Protein AF-0000000084599960 (afdb_homodimer)

Structure (mmCIF, N/CA/C/O backbone):
data_AF-0000000084599960-model_v1
#
loop_
_entity.id
_entity.type
_entity.pdbx_description
1 polymer '4-hydroxyphenylacetate 3-monooxygenase reductase component'
#
loop_
_atom_site.group_PDB
_atom_site.id
_atom_site.type_symbol
_atom_site.label_atom_id
_atom_site.label_alt_id
_atom_site.label_comp_id
_atom_site.label_asym_id
_atom_site.label_entity_id
_atom_site.label_seq_id
_atom_site.pdbx_PDB_ins_code
_atom_site.Cartn_x
_atom_site.Cartn_y
_atom_site.Cartn_z
_atom_site.occupancy
_atom_site.B_iso_or_equiv
_atom_site.auth_seq_id
_atom_site.auth_comp_id
_atom_site.auth_asym_id
_atom_site.auth_atom_id
_atom_site.pdbx_PDB_model_num
ATOM 1 N N . MET A 1 1 ? -2.225 4.434 22.641 1 79.81 1 MET A N 1
ATOM 2 C CA . MET A 1 1 ? -3.225 4.156 21.609 1 79.81 1 MET A CA 1
ATOM 3 C C . MET A 1 1 ? -3.566 2.672 21.562 1 79.81 1 MET A C 1
ATOM 5 O O . MET A 1 1 ? -2.676 1.824 21.641 1 79.81 1 MET A O 1
ATOM 9 N N . ASP A 1 2 ? -4.84 2.352 21.516 1 91.25 2 ASP A N 1
ATOM 10 C CA . ASP A 1 2 ? -5.215 0.941 21.562 1 91.25 2 ASP A CA 1
ATOM 11 C C . ASP A 1 2 ? -5.168 0.321 20.172 1 91.25 2 ASP A C 1
ATOM 13 O O . ASP A 1 2 ? -5.262 1.029 19.172 1 91.25 2 ASP A O 1
ATOM 17 N N . ASP A 1 3 ? -4.871 -1.041 20.094 1 96.88 3 ASP A N 1
ATOM 18 C CA . ASP A 1 3 ? -4.742 -1.816 18.859 1 96.88 3 ASP A CA 1
ATOM 19 C C . ASP A 1 3 ? -5.996 -1.687 18 1 96.88 3 ASP A C 1
ATOM 21 O O . ASP A 1 3 ? -5.902 -1.604 16.781 1 96.88 3 ASP A O 1
ATOM 25 N N . ARG A 1 4 ? -7.113 -1.638 18.656 1 97.06 4 ARG A N 1
ATOM 26 C CA . ARG A 1 4 ? -8.383 -1.589 17.938 1 97.06 4 ARG A CA 1
ATOM 27 C C . ARG A 1 4 ? -8.516 -0.296 17.141 1 97.06 4 ARG A C 1
ATOM 29 O O . ARG A 1 4 ? -8.961 -0.311 16 1 97.06 4 ARG A O 1
ATOM 36 N N . LEU A 1 5 ? -8.172 0.825 17.75 1 98.06 5 LEU A N 1
ATOM 37 C CA . LEU A 1 5 ? -8.273 2.117 17.078 1 98.06 5 LEU A CA 1
ATOM 38 C C . LEU A 1 5 ? -7.316 2.189 15.891 1 98.06 5 LEU A C 1
ATOM 40 O O . LEU A 1 5 ? -7.672 2.709 14.836 1 98.06 5 LEU A O 1
ATOM 44 N N . PHE A 1 6 ? -6.109 1.659 16.078 1 98.62 6 PHE A N 1
ATOM 45 C CA . PHE A 1 6 ? -5.145 1.624 14.992 1 98.62 6 PHE A CA 1
ATOM 46 C C . PHE A 1 6 ? -5.676 0.804 13.82 1 98.62 6 PHE A C 1
ATOM 48 O O . PHE A 1 6 ? -5.652 1.257 12.672 1 98.62 6 PHE A O 1
ATOM 55 N N . LYS A 1 7 ? -6.23 -0.359 14.102 1 98.56 7 LYS A N 1
ATOM 56 C CA . LYS A 1 7 ? -6.758 -1.238 13.062 1 98.56 7 LYS A CA 1
ATOM 57 C C . LYS A 1 7 ? -7.941 -0.593 12.344 1 98.56 7 LYS A C 1
ATOM 59 O O . LYS A 1 7 ? -8.078 -0.719 11.125 1 98.56 7 LYS A O 1
ATOM 64 N N . THR A 1 8 ? -8.773 0.086 13.109 1 98.44 8 THR A N 1
ATOM 65 C CA . THR A 1 8 ? -9.914 0.784 12.523 1 98.44 8 THR A CA 1
ATOM 66 C C . THR A 1 8 ? -9.445 1.876 11.57 1 98.44 8 THR A C 1
ATOM 68 O O . THR A 1 8 ? -9.953 1.994 10.453 1 98.44 8 THR A O 1
ATOM 71 N N . ALA A 1 9 ? -8.469 2.625 11.961 1 98.75 9 ALA A N 1
ATOM 72 C CA . ALA A 1 9 ? -7.945 3.701 11.125 1 98.75 9 ALA A CA 1
ATOM 73 C C . ALA A 1 9 ? -7.375 3.154 9.82 1 98.75 9 ALA A C 1
ATOM 75 O O . ALA A 1 9 ? -7.656 3.686 8.742 1 98.75 9 ALA A O 1
ATOM 76 N N . MET A 1 10 ? -6.613 2.072 9.898 1 98.81 10 MET A N 1
ATOM 77 C CA . MET A 1 10 ? -5.988 1.514 8.703 1 98.81 10 MET A CA 1
ATOM 78 C C . MET A 1 10 ? -7.035 0.899 7.781 1 98.81 10 MET A C 1
ATOM 80 O O . MET A 1 10 ? -6.875 0.909 6.562 1 98.81 10 MET A O 1
ATOM 84 N N . SER A 1 11 ? -8.141 0.393 8.391 1 98.75 11 SER A N 1
ATOM 85 C CA . SER A 1 11 ? -9.203 -0.206 7.59 1 98.75 11 SER A CA 1
ATOM 86 C C . SER A 1 11 ? -9.945 0.851 6.777 1 98.75 11 SER A C 1
ATOM 88 O O . SER A 1 11 ? -10.695 0.52 5.863 1 98.75 11 SER A O 1
ATOM 90 N N . LYS A 1 12 ? -9.711 2.137 7.047 1 98.81 12 LYS A N 1
ATOM 91 C CA . LYS A 1 12 ? -10.359 3.234 6.336 1 98.81 12 LYS A CA 1
ATOM 92 C C . LYS A 1 12 ? -9.625 3.557 5.039 1 98.81 12 LYS A C 1
ATOM 94 O O . LYS A 1 12 ? -10.094 4.375 4.242 1 98.81 12 LYS A O 1
ATOM 99 N N . PHE A 1 13 ? -8.461 2.965 4.828 1 98.94 13 PHE A N 1
ATOM 100 C CA . PHE A 1 13 ? -7.785 3.049 3.539 1 98.94 13 PHE A CA 1
ATOM 101 C C . PHE A 1 13 ? -8.266 1.943 2.605 1 98.94 13 PHE A C 1
ATOM 103 O O . PHE A 1 13 ? -7.953 0.769 2.812 1 98.94 13 PHE A O 1
ATOM 110 N N . THR A 1 14 ? -8.984 2.344 1.58 1 98.94 14 THR A N 1
ATOM 111 C CA . THR A 1 14 ? -9.516 1.387 0.615 1 98.94 14 THR A CA 1
ATOM 112 C C . THR A 1 14 ? -8.391 0.728 -0.17 1 98.94 14 THR A C 1
ATOM 114 O O . THR A 1 14 ? -7.438 1.396 -0.581 1 98.94 14 THR A O 1
ATOM 117 N N . THR A 1 15 ? -8.555 -0.544 -0.391 1 98.88 15 THR A N 1
ATOM 118 C CA . THR A 1 15 ? -7.555 -1.234 -1.195 1 98.88 15 THR A CA 1
ATOM 119 C C . THR A 1 15 ? -8.219 -2.209 -2.166 1 98.88 15 THR A C 1
ATOM 121 O O . THR A 1 15 ? -9.344 -2.645 -1.94 1 98.88 15 THR A O 1
ATOM 124 N N . GLY A 1 16 ? -7.469 -2.502 -3.275 1 98.94 16 GLY A N 1
ATOM 125 C CA . GLY A 1 16 ? -7.723 -3.775 -3.932 1 98.94 16 GLY A CA 1
ATOM 126 C C . GLY A 1 16 ? -7.363 -4.973 -3.07 1 98.94 16 GLY A C 1
ATOM 127 O O . GLY A 1 16 ? -7 -4.816 -1.901 1 98.94 16 GLY A O 1
ATOM 128 N N . VAL A 1 17 ? -7.598 -6.137 -3.678 1 98.94 17 VAL A N 1
ATOM 129 C CA . VAL A 1 17 ? -7.246 -7.395 -3.025 1 98.94 17 VAL A CA 1
ATOM 130 C C . VAL A 1 17 ? -6.289 -8.188 -3.914 1 98.94 17 VAL A C 1
ATOM 132 O O . VAL A 1 17 ? -6.504 -8.297 -5.125 1 98.94 17 VAL A O 1
ATOM 135 N N . THR A 1 18 ? -5.195 -8.688 -3.311 1 99 18 THR A N 1
ATOM 136 C CA . THR A 1 18 ? -4.258 -9.484 -4.094 1 99 18 THR A CA 1
ATOM 137 C C . THR A 1 18 ? -4.09 -10.875 -3.48 1 99 18 THR A C 1
ATOM 139 O O . THR A 1 18 ? -4.402 -11.078 -2.307 1 99 18 THR A O 1
ATOM 142 N N . VAL A 1 19 ? -3.65 -11.789 -4.277 1 98.94 19 VAL A N 1
ATOM 143 C CA . VAL A 1 19 ? -3.072 -13.055 -3.828 1 98.94 19 VAL A CA 1
ATOM 144 C C . VAL A 1 19 ? -1.607 -13.133 -4.254 1 98.94 19 VAL A C 1
ATOM 146 O O . VAL A 1 19 ? -1.284 -12.938 -5.43 1 98.94 19 VAL A O 1
ATOM 149 N N . VAL A 1 20 ? -0.75 -13.32 -3.305 1 98.94 20 VAL A N 1
ATOM 150 C CA . VAL A 1 20 ? 0.657 -13.625 -3.551 1 98.94 20 VAL A CA 1
ATOM 151 C C . VAL A 1 20 ? 0.84 -15.125 -3.742 1 98.94 20 VAL A C 1
ATOM 153 O O . VAL A 1 20 ? 0.344 -15.922 -2.943 1 98.94 20 VAL A O 1
ATOM 156 N N . THR A 1 21 ? 1.498 -15.531 -4.801 1 98.94 21 THR A N 1
ATOM 157 C CA . THR A 1 21 ? 1.766 -16.953 -5.008 1 98.94 21 THR A CA 1
ATOM 158 C C . THR A 1 21 ? 3.242 -17.172 -5.32 1 98.94 21 THR A C 1
ATOM 160 O O . THR A 1 21 ? 3.924 -16.281 -5.82 1 98.94 21 THR A O 1
ATOM 163 N N . THR A 1 22 ? 3.717 -18.281 -4.984 1 98.69 22 THR A N 1
ATOM 164 C CA . THR A 1 22 ? 5.023 -18.781 -5.391 1 98.69 22 THR A CA 1
ATOM 165 C C . THR A 1 22 ? 5.035 -20.312 -5.383 1 98.69 22 THR A C 1
ATOM 167 O O . THR A 1 22 ? 4.066 -20.938 -4.957 1 98.69 22 THR A O 1
ATOM 170 N N . GLU A 1 23 ? 6.035 -20.859 -6.004 1 98.12 23 GLU A N 1
ATOM 171 C CA . GLU A 1 23 ? 6.25 -22.297 -5.984 1 98.12 23 GLU A CA 1
ATOM 172 C C . GLU A 1 23 ? 7.551 -22.656 -5.27 1 98.12 23 GLU A C 1
ATOM 174 O O . GLU A 1 23 ? 8.586 -22.016 -5.496 1 98.12 23 GLU A O 1
ATOM 179 N N . TRP A 1 24 ? 7.48 -23.531 -4.395 1 97.38 24 TRP A N 1
ATOM 180 C CA . TRP A 1 24 ? 8.648 -24.047 -3.68 1 97.38 24 TRP A CA 1
ATOM 181 C C . TRP A 1 24 ? 8.547 -25.547 -3.463 1 97.38 24 TRP A C 1
ATOM 183 O O . TRP A 1 24 ? 7.504 -26.047 -3.025 1 97.38 24 TRP A O 1
ATOM 193 N N . GLU A 1 25 ? 9.602 -26.266 -3.844 1 97.06 25 GLU A N 1
ATOM 194 C CA . GLU A 1 25 ? 9.648 -27.719 -3.723 1 97.06 25 GLU A CA 1
ATOM 195 C C . GLU A 1 25 ? 8.438 -28.375 -4.391 1 97.06 25 GLU A C 1
ATOM 197 O O . GLU A 1 25 ? 7.77 -29.219 -3.787 1 97.06 25 GLU A O 1
ATOM 202 N N . ASN A 1 26 ? 8.055 -27.812 -5.449 1 95.56 26 ASN A N 1
ATOM 203 C CA . ASN A 1 26 ? 7.016 -28.344 -6.328 1 95.56 26 ASN A CA 1
ATOM 204 C C . ASN A 1 26 ? 5.629 -28.203 -5.707 1 95.56 26 ASN A C 1
ATOM 206 O O . ASN A 1 26 ? 4.715 -28.953 -6.043 1 95.56 26 ASN A O 1
ATOM 210 N N . GLU A 1 27 ? 5.523 -27.328 -4.809 1 97.19 27 GLU A N 1
ATOM 211 C CA . GLU A 1 27 ? 4.234 -27 -4.203 1 97.19 27 GLU A CA 1
ATOM 212 C C . GLU A 1 27 ? 3.879 -25.531 -4.402 1 97.19 27 GLU A C 1
ATOM 214 O O . GLU A 1 27 ? 4.738 -24.656 -4.266 1 97.19 27 GLU A O 1
ATOM 219 N N . VAL A 1 28 ? 2.609 -25.359 -4.758 1 97.62 28 VAL A N 1
ATOM 220 C CA . VAL A 1 28 ? 2.119 -23.984 -4.914 1 97.62 28 VAL A CA 1
ATOM 221 C C . VAL A 1 28 ? 1.704 -23.438 -3.553 1 97.62 28 VAL A C 1
ATOM 223 O O . VAL A 1 28 ? 0.991 -24.094 -2.795 1 97.62 28 VAL A O 1
ATOM 226 N N . HIS A 1 29 ? 2.223 -22.328 -3.225 1 98.31 29 HIS A N 1
ATOM 227 C CA . HIS A 1 29 ? 1.865 -21.594 -2.016 1 98.31 29 HIS A CA 1
ATOM 228 C C . HIS A 1 29 ? 1.187 -20.266 -2.355 1 98.31 29 HIS A C 1
ATOM 230 O O . HIS A 1 29 ? 1.558 -19.609 -3.326 1 98.31 29 HIS A O 1
ATOM 236 N N . GLY A 1 30 ? 0.17 -19.859 -1.54 1 98.75 30 GLY A N 1
ATOM 237 C CA . GLY A 1 30 ? -0.539 -18.609 -1.761 1 98.75 30 GLY A CA 1
ATOM 238 C C . GLY A 1 30 ? -0.994 -17.938 -0.475 1 98.75 30 GLY A C 1
ATOM 239 O O . GLY A 1 30 ? -1.141 -18.609 0.554 1 98.75 30 GLY A O 1
ATOM 240 N N . MET A 1 31 ? -1.2 -16.688 -0.579 1 98.81 31 MET A N 1
ATOM 241 C CA . MET A 1 31 ? -1.668 -15.883 0.551 1 98.81 31 MET A CA 1
ATOM 242 C C . MET A 1 31 ? -2.395 -14.633 0.069 1 98.81 31 MET A C 1
ATOM 244 O O . MET A 1 31 ? -1.902 -13.922 -0.81 1 98.81 31 MET A O 1
ATOM 248 N N . THR A 1 32 ? -3.562 -14.391 0.615 1 98.88 32 THR A N 1
ATOM 249 C CA . THR A 1 32 ? -4.234 -13.117 0.358 1 98.88 32 THR A CA 1
ATOM 250 C C . THR A 1 32 ? -3.533 -11.977 1.09 1 98.88 32 THR A C 1
ATOM 252 O O . THR A 1 32 ? -3.145 -12.125 2.25 1 98.88 32 THR A O 1
ATOM 255 N N . ALA A 1 33 ? -3.301 -10.898 0.418 1 98.81 33 ALA A N 1
ATOM 256 C CA . ALA A 1 33 ? -2.676 -9.711 1.001 1 98.81 33 ALA A CA 1
ATOM 257 C C . ALA A 1 33 ? -3.205 -8.438 0.352 1 98.81 33 ALA A C 1
ATOM 259 O O . ALA A 1 33 ? -3.4 -8.383 -0.865 1 98.81 33 ALA A O 1
ATOM 260 N N . ASN A 1 34 ? -3.484 -7.422 1.122 1 98.5 34 ASN A N 1
ATOM 261 C CA . ASN A 1 34 ? -3.828 -6.133 0.532 1 98.5 34 ASN A CA 1
ATOM 262 C C . ASN A 1 34 ? -2.811 -5.059 0.906 1 98.5 34 ASN A C 1
ATOM 264 O O . ASN A 1 34 ? -2.904 -3.922 0.44 1 98.5 34 ASN A O 1
ATOM 268 N N . ALA A 1 35 ? -1.884 -5.398 1.816 1 98.88 35 ALA A N 1
ATOM 269 C CA . ALA A 1 35 ? -0.728 -4.531 2.033 1 98.88 35 ALA A CA 1
ATOM 270 C C . ALA A 1 35 ? 0.254 -4.629 0.868 1 98.88 35 ALA A C 1
ATOM 272 O O . ALA A 1 35 ? 1.279 -5.305 0.965 1 98.88 35 ALA A O 1
ATOM 273 N N . PHE A 1 36 ? -0.051 -3.984 -0.238 1 98.94 36 PHE A N 1
ATOM 274 C CA . PHE A 1 36 ? 0.619 -4.047 -1.531 1 98.94 36 PHE A CA 1
ATOM 275 C C . PHE A 1 36 ? 0.701 -2.662 -2.166 1 98.94 36 PHE A C 1
ATOM 277 O O . PHE A 1 36 ? -0.201 -1.84 -1.992 1 98.94 36 PHE A O 1
ATOM 284 N N . MET A 1 37 ? 1.816 -2.393 -2.822 1 98.94 37 MET A N 1
ATOM 285 C CA . MET A 1 37 ? 1.9 -1.141 -3.57 1 98.94 37 MET A CA 1
ATOM 286 C C . MET A 1 37 ? 2.996 -1.213 -4.629 1 98.94 37 MET A C 1
ATOM 288 O O . MET A 1 37 ? 3.906 -2.035 -4.531 1 98.94 37 MET A O 1
ATOM 292 N N . SER A 1 38 ? 2.812 -0.382 -5.652 1 98.88 38 SER A N 1
ATOM 293 C CA . SER A 1 38 ? 3.943 -0.089 -6.523 1 98.88 38 SER A CA 1
ATOM 294 C C . SER A 1 38 ? 4.996 0.749 -5.805 1 98.88 38 SER A C 1
ATOM 296 O O . SER A 1 38 ? 4.664 1.566 -4.945 1 98.88 38 SER A O 1
ATOM 298 N N . VAL A 1 39 ? 6.289 0.592 -6.152 1 98.88 39 VAL A N 1
ATOM 299 C CA . VAL A 1 39 ? 7.348 1.308 -5.449 1 98.88 39 VAL A CA 1
ATOM 300 C C . VAL A 1 39 ? 8.117 2.191 -6.43 1 98.88 39 VAL A C 1
ATOM 302 O O . VAL A 1 39 ? 8.25 3.396 -6.211 1 98.88 39 VAL A O 1
ATOM 305 N N . SER A 1 40 ? 8.57 1.595 -7.539 1 98.88 40 SER A N 1
ATOM 306 C CA . SER A 1 40 ? 9.492 2.271 -8.445 1 98.88 40 SER A CA 1
ATOM 307 C C . SER A 1 40 ? 9.141 1.979 -9.898 1 98.88 40 SER A C 1
ATOM 309 O O . SER A 1 40 ? 8.656 0.894 -10.227 1 98.88 40 SER A O 1
ATOM 311 N N . LEU A 1 41 ? 9.414 2.906 -10.773 1 98.69 41 LEU A N 1
ATOM 312 C CA . LEU A 1 41 ? 9.273 2.723 -12.219 1 98.69 41 LEU A CA 1
ATOM 313 C C . LEU A 1 41 ? 10.602 2.281 -12.836 1 98.69 41 LEU A C 1
ATOM 315 O O . LEU A 1 41 ? 10.617 1.518 -13.805 1 98.69 41 LEU A O 1
ATOM 319 N N . ASP A 1 42 ? 11.664 2.799 -12.18 1 98.12 42 ASP A N 1
ATOM 320 C CA . ASP A 1 42 ? 12.992 2.449 -12.68 1 98.12 42 ASP A CA 1
ATOM 321 C C . ASP A 1 42 ? 13.953 2.168 -11.531 1 98.12 42 ASP A C 1
ATOM 323 O O . ASP A 1 42 ? 14.461 3.094 -10.898 1 98.12 42 ASP A O 1
ATOM 327 N N . PRO A 1 43 ? 14.375 0.836 -11.422 1 98.5 43 PRO A N 1
ATOM 328 C CA . PRO A 1 43 ? 13.727 -0.328 -12.031 1 98.5 43 PRO A CA 1
ATOM 329 C C . PRO A 1 43 ? 12.273 -0.497 -11.57 1 98.5 43 PRO A C 1
ATOM 331 O O . PRO A 1 43 ? 11.836 0.185 -10.648 1 98.5 43 PRO A O 1
ATOM 334 N N . LYS A 1 44 ? 11.508 -1.341 -12.273 1 98.94 44 LYS A N 1
ATOM 335 C CA . LYS A 1 44 ? 10.125 -1.627 -11.906 1 98.94 44 LYS A CA 1
ATOM 336 C C . LYS A 1 44 ? 10.055 -2.506 -10.656 1 98.94 44 LYS A C 1
ATOM 338 O O . LYS A 1 44 ? 10.406 -3.688 -10.703 1 98.94 44 LYS A O 1
ATOM 343 N N . LEU A 1 45 ? 9.625 -1.879 -9.523 1 98.94 45 LEU A N 1
ATOM 344 C CA . LEU A 1 45 ? 9.578 -2.557 -8.234 1 98.94 45 LEU A CA 1
ATOM 345 C C . LEU A 1 45 ? 8.18 -2.48 -7.625 1 98.94 45 LEU A C 1
ATOM 347 O O . LEU A 1 45 ? 7.512 -1.451 -7.73 1 98.94 45 LEU A O 1
ATOM 351 N N . ILE A 1 46 ? 7.785 -3.551 -7.004 1 99 46 ILE A N 1
ATOM 352 C CA . ILE A 1 46 ? 6.582 -3.598 -6.18 1 99 46 ILE A CA 1
ATOM 353 C C . ILE A 1 46 ? 6.938 -4.09 -4.781 1 99 46 ILE A C 1
ATOM 355 O O . ILE A 1 46 ? 8.062 -4.531 -4.535 1 99 46 ILE A O 1
ATOM 359 N N . LEU A 1 47 ? 5.957 -3.938 -3.875 1 98.94 47 LEU A N 1
ATOM 360 C CA . LEU A 1 47 ? 6.164 -4.32 -2.482 1 98.94 47 LEU A CA 1
ATOM 361 C C . LEU A 1 47 ? 4.914 -4.977 -1.907 1 98.94 47 LEU A C 1
ATOM 363 O O . LEU A 1 47 ? 3.797 -4.52 -2.156 1 98.94 47 LEU A O 1
ATOM 367 N N . VAL A 1 48 ? 5.117 -6.094 -1.18 1 98.94 48 VAL A N 1
ATOM 368 C CA . VAL A 1 48 ? 4.07 -6.672 -0.344 1 98.94 48 VAL A CA 1
ATOM 369 C C . VAL A 1 48 ? 4.59 -6.867 1.078 1 98.94 48 VAL A C 1
ATOM 371 O O . VAL A 1 48 ? 5.758 -7.219 1.275 1 98.94 48 VAL A O 1
ATOM 374 N N . SER A 1 49 ? 3.773 -6.562 2.061 1 98.94 49 SER A N 1
ATOM 375 C CA . SER A 1 49 ? 4.113 -6.746 3.469 1 98.94 49 SER A CA 1
ATOM 376 C C . SER A 1 49 ? 3.541 -8.055 4.012 1 98.94 49 SER A C 1
ATOM 378 O O . SER A 1 49 ? 2.342 -8.312 3.883 1 98.94 49 SER A O 1
ATOM 380 N N . ILE A 1 50 ? 4.398 -8.844 4.621 1 98.88 50 ILE A N 1
ATOM 381 C CA . ILE A 1 50 ? 3.986 -10.18 5.043 1 98.88 50 ILE A CA 1
ATOM 382 C C . ILE A 1 50 ? 4.266 -10.359 6.531 1 98.88 50 ILE A C 1
ATOM 384 O O . ILE A 1 50 ? 5.371 -10.062 7 1 98.88 50 ILE A O 1
ATOM 388 N N . ASP A 1 51 ? 3.238 -10.797 7.277 1 98.88 51 ASP A N 1
ATOM 389 C CA . ASP A 1 51 ? 3.402 -11.109 8.695 1 98.88 51 ASP A CA 1
ATOM 390 C C . ASP A 1 51 ? 4.559 -12.0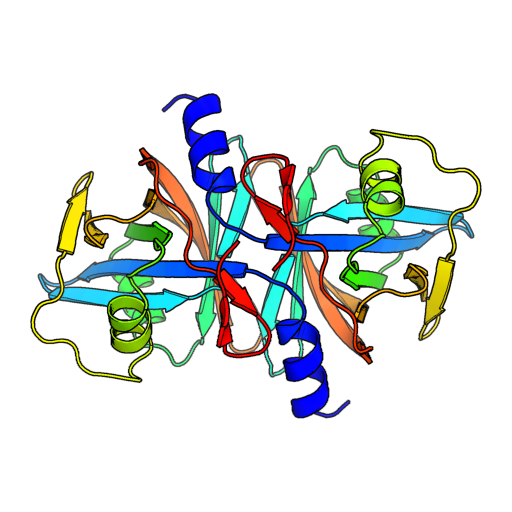86 8.914 1 98.88 51 ASP A C 1
ATOM 392 O O . ASP A 1 51 ? 4.676 -13.086 8.203 1 98.88 51 ASP A O 1
ATOM 396 N N . ASN A 1 52 ? 5.371 -11.82 9.898 1 98.81 52 ASN A N 1
ATOM 397 C CA . ASN A 1 52 ? 6.547 -12.648 10.164 1 98.81 52 ASN A CA 1
ATOM 398 C C . ASN A 1 52 ? 6.156 -14.078 10.539 1 98.81 52 ASN A C 1
ATOM 400 O O . ASN A 1 52 ? 6.965 -14.992 10.422 1 98.81 52 ASN A O 1
ATOM 404 N N . LYS A 1 53 ? 4.949 -14.289 10.969 1 98.5 53 LYS A N 1
ATOM 405 C CA . LYS A 1 53 ? 4.488 -15.609 11.383 1 98.5 53 LYS A CA 1
ATOM 406 C C . LYS A 1 53 ? 3.918 -16.391 10.195 1 98.5 53 LYS A C 1
ATOM 408 O O . LYS A 1 53 ? 3.686 -17.594 10.297 1 98.5 53 LYS A O 1
ATOM 413 N N . ALA A 1 54 ? 3.678 -15.734 9.102 1 98.62 54 ALA A N 1
ATOM 414 C CA . ALA A 1 54 ? 3.076 -16.391 7.938 1 98.62 54 ALA A CA 1
ATOM 415 C C . ALA A 1 54 ? 4.055 -17.359 7.281 1 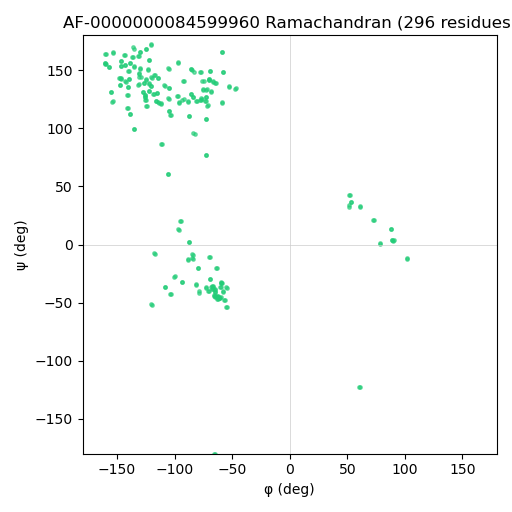98.62 54 ALA A C 1
ATOM 417 O O . ALA A 1 54 ? 5.246 -17.047 7.152 1 98.62 54 ALA A O 1
ATOM 418 N N . ARG A 1 55 ? 3.586 -18.484 6.816 1 97.62 55 ARG A N 1
ATOM 419 C CA . ARG A 1 55 ? 4.375 -19.453 6.082 1 97.62 55 ARG A CA 1
ATOM 420 C C . ARG A 1 55 ? 4.961 -18.844 4.812 1 97.62 55 ARG A C 1
ATOM 422 O O . ARG A 1 55 ? 6.082 -19.188 4.414 1 97.62 55 ARG A O 1
ATOM 429 N N . MET A 1 56 ? 4.277 -17.969 4.25 1 98.62 56 MET A N 1
ATOM 430 C CA . MET A 1 56 ? 4.648 -17.344 2.984 1 98.62 56 MET A CA 1
ATOM 431 C C . MET A 1 56 ? 6.004 -16.641 3.098 1 98.62 56 MET A C 1
ATOM 433 O O . MET A 1 56 ? 6.762 -16.594 2.127 1 98.62 56 MET A O 1
ATOM 437 N N . LYS A 1 57 ? 6.289 -16.109 4.297 1 98.75 57 LYS A N 1
ATOM 438 C CA . LYS A 1 57 ? 7.562 -15.422 4.484 1 98.75 57 LYS A CA 1
ATOM 439 C C . LYS A 1 57 ? 8.734 -16.312 4.113 1 98.75 57 LYS A C 1
ATOM 441 O O . LYS A 1 57 ? 9.523 -15.984 3.229 1 98.75 57 LYS A O 1
ATOM 446 N N . ALA A 1 58 ? 8.797 -17.469 4.676 1 98.31 58 ALA A N 1
ATOM 447 C CA . ALA A 1 58 ? 9.898 -18.391 4.449 1 98.31 58 ALA A CA 1
ATOM 448 C C . ALA A 1 58 ? 9.906 -18.891 3.01 1 98.31 58 ALA A C 1
ATOM 450 O O . ALA A 1 58 ? 10.961 -19.047 2.4 1 98.31 58 ALA A O 1
ATOM 451 N N . VAL A 1 59 ? 8.766 -19.125 2.463 1 98.5 59 VAL A N 1
ATOM 452 C CA . VAL A 1 59 ? 8.641 -19.75 1.151 1 98.5 59 VAL A CA 1
ATOM 453 C C . VAL A 1 59 ? 9.102 -18.781 0.069 1 98.5 59 VAL A C 1
ATOM 455 O O . VAL A 1 59 ? 9.773 -19.172 -0.886 1 98.5 59 VAL A O 1
ATOM 458 N N . ILE A 1 60 ? 8.789 -17.5 0.168 1 98.62 60 ILE A N 1
ATOM 459 C CA . ILE A 1 60 ? 9.242 -16.5 -0.797 1 98.62 60 ILE A CA 1
ATOM 460 C C . ILE A 1 60 ? 10.758 -16.359 -0.721 1 98.62 60 ILE A C 1
ATOM 462 O O . ILE A 1 60 ? 11.43 -16.25 -1.749 1 98.62 60 ILE A O 1
ATOM 466 N N . GLU A 1 61 ? 11.25 -16.312 0.502 1 98.38 61 GLU A N 1
ATOM 467 C CA . GLU A 1 61 ? 12.695 -16.188 0.691 1 98.38 61 GLU A CA 1
ATOM 468 C C . GLU A 1 61 ? 13.445 -17.359 0.057 1 98.38 61 GLU A C 1
ATOM 470 O O . GLU A 1 61 ? 14.531 -17.172 -0.495 1 98.38 61 GLU A O 1
ATOM 475 N N . GLN A 1 62 ? 12.883 -18.531 0.122 1 98.06 62 GLN A N 1
ATOM 476 C CA . GLN A 1 62 ? 13.523 -19.734 -0.413 1 98.06 62 GLN A CA 1
ATOM 477 C C . GLN A 1 62 ? 13.359 -19.812 -1.928 1 98.06 62 GLN A C 1
ATOM 479 O O . GLN A 1 62 ? 14.289 -20.188 -2.641 1 98.06 62 GLN A O 1
ATOM 484 N N . SER A 1 63 ? 12.148 -19.469 -2.432 1 98 63 SER A N 1
ATOM 485 C CA . SER A 1 63 ? 11.844 -19.578 -3.854 1 98 63 SER A CA 1
ATOM 486 C C . SER A 1 63 ? 12.562 -18.5 -4.66 1 98 63 SER A C 1
ATOM 488 O O . SER A 1 63 ? 12.961 -18.734 -5.805 1 98 63 SER A O 1
ATOM 490 N N . GLY A 1 64 ? 12.695 -17.297 -4.113 1 98.38 64 GLY A N 1
ATOM 491 C CA . GLY A 1 64 ? 13.367 -16.188 -4.77 1 98.38 64 GLY A CA 1
ATOM 492 C C . GLY A 1 64 ? 12.523 -15.508 -5.832 1 98.38 64 GLY A C 1
ATOM 493 O O . GLY A 1 64 ? 12.992 -14.602 -6.523 1 98.38 64 GLY A O 1
ATOM 494 N N . SER A 1 65 ? 11.281 -16 -6.008 1 98.44 65 SER A N 1
ATOM 495 C CA . SER A 1 65 ? 10.336 -15.43 -6.961 1 98.44 65 SER A CA 1
ATOM 496 C C . SER A 1 65 ? 8.898 -15.539 -6.457 1 98.44 65 SER A C 1
ATOM 498 O O . SER A 1 65 ? 8.594 -16.406 -5.633 1 98.44 65 SER A O 1
ATOM 500 N N . PHE A 1 66 ? 8.07 -14.68 -6.879 1 98.88 66 PHE A N 1
ATOM 501 C CA . PHE A 1 66 ? 6.656 -14.719 -6.52 1 98.88 66 PHE A CA 1
ATOM 502 C C . PHE A 1 66 ? 5.824 -13.922 -7.512 1 98.88 66 PHE A C 1
ATOM 504 O O . PHE A 1 66 ? 6.367 -13.164 -8.32 1 98.88 66 PHE A O 1
ATOM 511 N N . ALA A 1 67 ? 4.559 -14.141 -7.484 1 98.94 67 ALA A N 1
ATOM 512 C CA . ALA A 1 67 ? 3.609 -13.406 -8.312 1 98.94 67 ALA A CA 1
ATOM 513 C C . ALA A 1 67 ? 2.551 -12.719 -7.461 1 98.94 67 ALA A C 1
ATOM 515 O O . ALA A 1 67 ? 2.25 -13.164 -6.352 1 98.94 67 ALA A O 1
ATOM 516 N N . ILE A 1 68 ? 2.061 -11.641 -7.941 1 99 68 ILE A N 1
ATOM 517 C CA . ILE A 1 68 ? 0.898 -10.938 -7.406 1 99 68 ILE A CA 1
ATOM 518 C C . ILE A 1 68 ? -0.264 -11.039 -8.391 1 99 68 ILE A C 1
ATOM 520 O O . ILE A 1 68 ? -0.128 -10.68 -9.562 1 99 68 ILE A O 1
ATOM 524 N N . SER A 1 69 ? -1.337 -11.555 -8.008 1 99 69 SER A N 1
ATOM 525 C CA . SER A 1 69 ? -2.594 -11.484 -8.75 1 99 69 SER A CA 1
ATOM 526 C C . SER A 1 69 ? -3.551 -10.484 -8.117 1 99 69 SER A C 1
ATOM 528 O O . SER A 1 69 ? -3.996 -10.664 -6.984 1 99 69 SER A O 1
ATOM 530 N N . ILE A 1 70 ? -3.826 -9.352 -8.805 1 99 70 ILE A N 1
ATOM 531 C CA . ILE A 1 70 ? -4.871 -8.438 -8.359 1 99 70 ILE A CA 1
ATOM 532 C C . ILE A 1 70 ? -6.242 -8.992 -8.727 1 99 70 ILE A C 1
ATOM 534 O O . ILE A 1 70 ? -6.52 -9.25 -9.906 1 99 70 ILE A O 1
ATOM 538 N N . LEU A 1 71 ? -7.121 -9.148 -7.773 1 98.94 71 LEU A N 1
ATOM 539 C CA . LEU A 1 71 ? -8.32 -9.961 -7.93 1 98.94 71 LEU A CA 1
ATOM 540 C C . LEU A 1 71 ? -9.453 -9.148 -8.547 1 98.94 71 LEU A C 1
ATOM 542 O O . LEU A 1 71 ? -9.523 -7.93 -8.352 1 98.94 71 LEU A O 1
ATOM 546 N N . ALA A 1 72 ? -10.281 -9.852 -9.234 1 98.88 72 ALA A N 1
ATOM 547 C CA . ALA A 1 72 ? -11.469 -9.281 -9.867 1 98.88 72 ALA A CA 1
ATOM 548 C C . ALA A 1 72 ? -12.703 -9.484 -8.992 1 98.88 72 ALA A C 1
ATOM 550 O O . ALA A 1 72 ? -12.719 -10.352 -8.117 1 98.88 72 ALA A O 1
ATOM 551 N N . GLU A 1 73 ? -13.656 -8.547 -9.297 1 98.44 73 GLU A N 1
ATOM 552 C CA . GLU A 1 73 ? -14.984 -8.867 -8.766 1 98.44 73 GLU A CA 1
ATOM 553 C C . GLU A 1 73 ? -15.359 -10.312 -9.055 1 98.44 73 GLU A C 1
ATOM 555 O O . GLU A 1 73 ? -15.148 -10.812 -10.164 1 98.44 73 GLU A O 1
ATOM 560 N N . GLY A 1 74 ? -15.891 -11.078 -8.086 1 97.44 74 GLY A N 1
ATOM 561 C CA . GLY A 1 74 ? -16.219 -12.484 -8.266 1 97.44 74 GLY A CA 1
ATOM 562 C C . GLY A 1 74 ? -15.195 -13.422 -7.652 1 97.44 74 GLY A C 1
ATOM 563 O O . GLY A 1 74 ? -15.453 -14.625 -7.52 1 97.44 74 GLY A O 1
ATOM 564 N N . HIS A 1 75 ? -14.062 -12.844 -7.277 1 98.38 75 HIS A N 1
ATOM 565 C CA . HIS A 1 75 ? -12.992 -13.664 -6.715 1 98.38 75 HIS A CA 1
ATOM 566 C C . HIS A 1 75 ? -13.055 -13.672 -5.191 1 98.38 75 HIS A C 1
ATOM 568 O O . HIS A 1 75 ? -12.039 -13.93 -4.527 1 98.38 75 HIS A O 1
ATOM 574 N N . GLU A 1 76 ? -14.203 -13.344 -4.543 1 98.5 76 GLU A N 1
ATOM 575 C CA . GLU A 1 76 ? -14.289 -13.289 -3.088 1 98.5 76 GLU A CA 1
ATOM 576 C C . GLU A 1 76 ? -13.914 -14.633 -2.461 1 98.5 76 GLU A C 1
ATOM 578 O O . GLU A 1 76 ? -13.18 -14.672 -1.47 1 98.5 76 GLU A O 1
ATOM 583 N N . ASP A 1 77 ? -14.359 -15.742 -3.074 1 98.25 77 ASP A N 1
ATOM 584 C CA . ASP A 1 77 ? -14.07 -17.062 -2.523 1 98.25 77 ASP A CA 1
ATOM 585 C C . ASP A 1 77 ? -12.578 -17.391 -2.625 1 98.25 77 ASP A C 1
ATOM 587 O O . ASP A 1 77 ? -12.016 -18.031 -1.735 1 98.25 77 ASP A O 1
ATOM 591 N N . VAL A 1 78 ? -11.93 -16.969 -3.703 1 98.62 78 VAL A N 1
ATOM 592 C CA . VAL A 1 78 ? -10.492 -17.156 -3.871 1 98.62 78 VAL A CA 1
ATOM 593 C C . VAL A 1 78 ? -9.742 -16.391 -2.787 1 98.62 78 VAL A C 1
ATOM 595 O O . VAL A 1 78 ? -8.828 -16.922 -2.15 1 98.62 78 VAL A O 1
ATOM 598 N N . SER A 1 79 ? -10.164 -15.117 -2.586 1 98.81 79 SER A N 1
ATOM 599 C CA . SER A 1 79 ? -9.57 -14.281 -1.545 1 98.81 79 SER A CA 1
ATOM 600 C C . SER A 1 79 ? -9.688 -14.945 -0.175 1 98.81 79 SER A C 1
ATOM 602 O O . SER A 1 79 ? -8.695 -15.055 0.552 1 98.81 79 SER A O 1
ATOM 604 N N . MET A 1 80 ? -10.891 -15.438 0.147 1 98.62 80 MET A N 1
ATOM 605 C CA . MET A 1 80 ? -11.133 -16.031 1.458 1 98.62 80 MET A CA 1
ATOM 606 C C . MET A 1 80 ? -10.344 -17.328 1.621 1 98.62 80 MET A C 1
ATOM 608 O O . MET A 1 80 ? -9.891 -17.641 2.721 1 98.62 80 MET A O 1
ATOM 612 N N . HIS A 1 81 ? -10.188 -18.109 0.559 1 98.62 81 HIS A N 1
ATOM 613 C CA . HIS A 1 81 ? -9.414 -19.344 0.606 1 98.62 81 HIS A CA 1
ATOM 614 C C . HIS A 1 81 ? -7.965 -19.062 0.995 1 98.62 81 HIS A C 1
ATOM 616 O O . HIS A 1 81 ? -7.441 -19.672 1.936 1 98.62 81 HIS A O 1
ATOM 622 N N . PHE A 1 82 ? -7.371 -18.078 0.407 1 98.56 82 PHE A N 1
ATOM 623 C CA . PHE A 1 82 ? -5.953 -17.812 0.628 1 98.56 82 PHE A CA 1
ATOM 624 C C . PHE A 1 82 ? -5.742 -16.984 1.89 1 98.56 82 PHE A C 1
ATOM 626 O O . PHE A 1 82 ? -4.609 -16.812 2.342 1 98.56 82 PHE A O 1
ATOM 633 N N . ALA A 1 83 ? -6.844 -16.422 2.426 1 98.12 83 ALA A N 1
ATOM 634 C CA . ALA A 1 83 ? -6.801 -15.812 3.75 1 98.12 83 ALA A CA 1
ATOM 635 C C . ALA A 1 83 ? -7.066 -16.844 4.844 1 98.12 83 ALA A C 1
ATOM 637 O O . ALA A 1 83 ? -7.145 -16.5 6.023 1 98.12 83 ALA A O 1
ATOM 638 N N . ARG A 1 84 ? -7.258 -18.141 4.445 1 97.25 84 ARG A N 1
ATOM 639 C CA . ARG A 1 84 ? -7.527 -19.266 5.34 1 97.25 84 ARG A CA 1
ATOM 640 C C . ARG A 1 84 ? -8.828 -19.047 6.105 1 97.25 84 ARG A C 1
ATOM 642 O O . ARG A 1 84 ? -8.93 -19.422 7.277 1 97.25 84 ARG A O 1
ATOM 649 N N . GLN A 1 85 ? -9.695 -18.406 5.465 1 96.69 85 GLN A N 1
ATOM 650 C CA . GLN A 1 85 ? -11 -18.172 6.07 1 96.69 85 GLN A CA 1
ATOM 651 C C . GLN A 1 85 ? -12.039 -19.156 5.551 1 96.69 85 GLN A C 1
ATOM 653 O O . GLN A 1 85 ? -13.078 -19.375 6.191 1 96.69 85 GLN A O 1
ATOM 658 N N . LYS A 1 86 ? -11.859 -19.656 4.34 1 94.38 86 LYS A N 1
ATOM 659 C CA . LYS A 1 86 ? -12.719 -20.625 3.66 1 94.38 86 LYS A CA 1
ATOM 660 C C . LYS A 1 86 ? -11.898 -21.547 2.77 1 94.38 86 LYS A C 1
ATOM 662 O O . LYS A 1 86 ? -10.898 -21.141 2.182 1 94.38 86 LYS A O 1
ATOM 667 N N . GLU A 1 87 ? -12.344 -22.766 2.787 1 94.94 87 GLU A N 1
ATOM 668 C CA . GLU A 1 87 ? -11.695 -23.703 1.863 1 94.94 87 GLU A CA 1
ATOM 669 C C . GLU A 1 87 ? -12.438 -23.75 0.529 1 94.94 87 GLU A C 1
ATOM 671 O O . GLU A 1 87 ? -13.664 -23.891 0.498 1 94.94 87 GLU A O 1
ATOM 676 N N . LYS A 1 88 ? -11.617 -23.5 -0.523 1 92.31 88 LYS A N 1
ATOM 677 C CA . LYS A 1 88 ? -12.133 -23.656 -1.881 1 92.31 88 LYS A CA 1
ATOM 678 C C . LYS A 1 88 ? -11.43 -24.797 -2.615 1 92.31 88 LYS A C 1
ATOM 680 O O . LYS A 1 88 ? -10.203 -24.797 -2.732 1 92.31 88 LYS A O 1
ATOM 685 N N . GLU A 1 89 ? -12.18 -25.781 -3.088 1 89 89 GLU A N 1
ATOM 686 C CA . GLU A 1 89 ? -11.609 -26.984 -3.695 1 89 89 GLU A CA 1
ATOM 687 C C . GLU A 1 89 ? -11.219 -26.734 -5.148 1 89 89 GLU A C 1
ATOM 689 O O . GLU A 1 89 ? -10.203 -27.234 -5.625 1 89 89 GLU A O 1
ATOM 694 N N . ASP A 1 90 ? -11.945 -25.938 -5.852 1 90.75 90 ASP A N 1
ATOM 695 C CA . ASP A 1 90 ? -11.711 -25.734 -7.281 1 90.75 90 ASP A CA 1
ATOM 696 C C . ASP A 1 90 ? -11.062 -24.375 -7.551 1 90.75 90 ASP A C 1
ATOM 698 O O . ASP A 1 90 ? -11.594 -23.578 -8.32 1 90.75 90 ASP A O 1
ATOM 702 N N . LEU A 1 91 ? -9.828 -24.312 -6.906 1 92 91 LEU A N 1
ATOM 703 C CA . LEU A 1 91 ? -9.102 -23.078 -7.18 1 92 91 LEU A CA 1
ATOM 704 C C . LEU A 1 91 ? -8.578 -23.062 -8.609 1 92 91 LEU A C 1
ATOM 706 O O . LEU A 1 91 ? -7.895 -24 -9.039 1 92 91 LEU A O 1
ATOM 710 N N . ALA A 1 92 ? -9.008 -22.094 -9.422 1 94.56 92 ALA A N 1
ATOM 711 C CA . ALA A 1 92 ? -8.5 -21.922 -10.781 1 94.56 92 ALA A CA 1
ATOM 712 C C . ALA A 1 92 ? -7.184 -21.141 -10.781 1 94.56 92 ALA A C 1
ATOM 714 O O . ALA A 1 92 ? -7.18 -19.922 -10.656 1 94.56 92 ALA A O 1
ATOM 715 N N . LEU A 1 93 ? -6.098 -21.859 -10.781 1 97.56 93 LEU A N 1
ATOM 716 C CA . LEU A 1 93 ? -4.766 -21.281 -10.93 1 97.56 93 LEU A CA 1
ATOM 717 C C . LEU A 1 93 ? -4.219 -21.531 -12.328 1 97.56 93 LEU A C 1
ATOM 719 O O . LEU A 1 93 ? -4.621 -22.484 -13 1 97.56 93 LEU A O 1
ATOM 723 N N . THR A 1 94 ? -3.414 -20.703 -12.805 1 98 94 THR A N 1
ATOM 724 C CA . THR A 1 94 ? -2.701 -20.812 -14.07 1 98 94 THR A CA 1
ATOM 725 C C . THR A 1 94 ? -1.234 -20.422 -13.906 1 98 94 THR A C 1
ATOM 727 O O . THR A 1 94 ? -0.811 -20.031 -12.82 1 98 94 THR A O 1
ATOM 730 N N . THR A 1 95 ? -0.426 -20.719 -14.945 1 97.62 95 THR A N 1
ATOM 731 C CA . THR A 1 95 ? 0.981 -20.344 -14.914 1 97.62 95 THR A CA 1
ATOM 732 C C . THR A 1 95 ? 1.241 -19.141 -15.82 1 97.62 95 THR A C 1
ATOM 734 O O . THR A 1 95 ? 0.808 -19.125 -16.969 1 97.62 95 THR A O 1
ATOM 737 N N . PHE A 1 96 ? 1.801 -18.156 -15.266 1 97.94 96 PHE A N 1
ATOM 738 C CA . PHE A 1 96 ? 2.242 -17 -16.016 1 97.94 96 PHE A CA 1
ATOM 739 C C . PHE A 1 96 ? 3.723 -16.719 -15.773 1 97.94 96 PHE A C 1
ATOM 741 O O . PHE A 1 96 ? 4.164 -16.656 -14.625 1 97.94 96 PHE A O 1
ATOM 748 N N . ALA A 1 97 ? 4.512 -16.672 -16.891 1 97.38 97 ALA A N 1
ATOM 749 C CA . ALA A 1 97 ? 5.949 -16.438 -16.812 1 97.38 97 ALA A CA 1
ATOM 750 C C . ALA A 1 97 ? 6.609 -17.391 -15.82 1 97.38 97 ALA A C 1
ATOM 752 O O . ALA A 1 97 ? 7.469 -16.984 -15.039 1 97.38 97 ALA A O 1
ATOM 753 N N . GLY A 1 98 ? 6.137 -18.578 -15.695 1 96.44 98 GLY A N 1
ATOM 754 C CA . GLY A 1 98 ? 6.762 -19.656 -14.938 1 96.44 98 GLY A CA 1
ATOM 755 C C . GLY A 1 98 ? 6.32 -19.703 -13.484 1 96.44 98 GLY A C 1
ATOM 756 O O . GLY A 1 98 ? 6.816 -20.516 -12.711 1 96.44 98 GLY A O 1
ATOM 757 N N . VAL A 1 99 ? 5.41 -18.859 -13.07 1 97.75 99 VAL A N 1
ATOM 758 C CA . VAL A 1 99 ? 4.961 -18.797 -11.68 1 97.75 99 VAL A CA 1
ATOM 759 C C . VAL A 1 99 ? 3.451 -19.031 -11.617 1 97.75 99 VAL A C 1
ATOM 761 O O . VAL A 1 99 ? 2.705 -18.5 -12.453 1 97.75 99 VAL A O 1
ATOM 764 N N . PRO A 1 100 ? 2.965 -19.797 -10.648 1 98.44 100 PRO A N 1
ATOM 765 C CA . PRO A 1 100 ? 1.518 -19.953 -10.5 1 98.44 100 PRO A CA 1
ATOM 766 C C . PRO A 1 100 ? 0.808 -18.656 -10.141 1 98.44 100 PRO A C 1
ATOM 768 O O . PRO A 1 100 ? 1.309 -17.891 -9.32 1 98.44 100 PRO A O 1
ATOM 771 N N . THR A 1 101 ? -0.362 -18.391 -10.727 1 98.81 101 THR A N 1
ATOM 772 C CA . THR A 1 101 ? -1.137 -17.172 -10.492 1 98.81 101 THR A CA 1
ATOM 773 C C . THR A 1 101 ? -2.633 -17.469 -10.5 1 98.81 101 THR A C 1
ATOM 775 O O . THR A 1 101 ? -3.047 -18.562 -10.891 1 98.81 101 THR A O 1
ATOM 778 N N . VAL A 1 102 ? -3.439 -16.625 -10.008 1 98.69 102 VAL A N 1
ATOM 779 C CA . VAL A 1 102 ? -4.891 -16.781 -9.992 1 98.69 102 VAL A CA 1
ATOM 780 C C . VAL A 1 102 ? -5.449 -16.578 -11.398 1 98.69 102 VAL A C 1
ATOM 782 O O . VAL A 1 102 ? -5.18 -15.555 -12.031 1 98.69 102 VAL A O 1
ATOM 785 N N . ASP A 1 103 ? -6.195 -17.5 -11.859 1 98.31 103 ASP A N 1
ATOM 786 C CA . ASP A 1 103 ? -6.855 -17.359 -13.156 1 98.31 103 ASP A CA 1
ATOM 787 C C . ASP A 1 103 ? -7.934 -16.281 -13.102 1 98.31 103 ASP A C 1
ATOM 789 O O . ASP A 1 103 ? -8.711 -16.219 -12.148 1 98.31 103 ASP A O 1
ATOM 793 N N . GLY A 1 104 ? -7.887 -15.398 -14.086 1 98.06 104 GLY A N 1
ATOM 794 C CA . GLY A 1 104 ? -8.93 -14.391 -14.18 1 98.06 104 GLY A CA 1
ATOM 795 C C . GLY A 1 104 ? -8.617 -13.133 -13.398 1 98.06 104 GLY A C 1
ATOM 796 O O . GLY A 1 104 ? -9.438 -12.219 -13.312 1 98.06 104 GLY A O 1
ATOM 797 N N . ALA A 1 105 ? -7.434 -13.031 -12.789 1 98.81 105 ALA A N 1
ATOM 798 C CA . ALA A 1 105 ? -7.023 -11.805 -12.117 1 98.81 105 ALA A CA 1
ATOM 799 C C . ALA A 1 105 ? -7.027 -10.625 -13.086 1 98.81 105 ALA A C 1
ATOM 801 O O . ALA A 1 105 ? -6.773 -10.789 -14.281 1 98.81 105 ALA A O 1
ATOM 802 N N . ILE A 1 106 ? -7.312 -9.453 -12.547 1 98.88 106 ILE A N 1
ATOM 803 C CA . ILE A 1 106 ? -7.41 -8.297 -13.43 1 98.88 106 ILE A CA 1
ATOM 804 C C . ILE A 1 106 ? -6.008 -7.785 -13.766 1 98.88 106 ILE A C 1
ATOM 806 O O . ILE A 1 106 ? -5.828 -7.035 -14.727 1 98.88 106 ILE A O 1
ATOM 810 N N . ALA A 1 107 ? -5.027 -8.102 -13 1 98.94 107 ALA A N 1
ATOM 811 C CA . ALA A 1 107 ? -3.611 -7.926 -13.305 1 98.94 107 ALA A CA 1
ATOM 812 C C . ALA A 1 107 ? -2.773 -9.031 -12.656 1 98.94 107 ALA A C 1
ATOM 814 O O . ALA A 1 107 ? -3.072 -9.469 -11.547 1 98.94 107 ALA A O 1
ATOM 815 N N . THR A 1 108 ? -1.767 -9.477 -13.32 1 98.88 108 THR A N 1
ATOM 816 C CA . THR A 1 108 ? -0.786 -10.438 -12.836 1 98.88 108 THR A CA 1
ATOM 817 C C . THR A 1 108 ? 0.63 -9.891 -12.984 1 98.88 108 THR A C 1
ATOM 819 O O . THR A 1 108 ? 1.012 -9.422 -14.055 1 98.88 108 THR A O 1
ATOM 822 N N . ILE A 1 109 ? 1.368 -9.906 -11.906 1 98.94 109 ILE A N 1
ATOM 823 C CA . ILE A 1 109 ? 2.721 -9.367 -11.867 1 98.94 109 ILE A CA 1
ATOM 824 C C . ILE A 1 109 ? 3.693 -10.438 -11.375 1 98.94 109 ILE A C 1
ATOM 826 O O . ILE A 1 109 ? 3.543 -10.953 -10.266 1 98.94 109 ILE A O 1
ATOM 830 N N . VAL A 1 110 ? 4.637 -10.805 -12.141 1 98.88 110 VAL A N 1
ATOM 831 C CA . VAL A 1 110 ? 5.645 -11.781 -11.742 1 98.88 110 VAL A CA 1
ATOM 832 C C . VAL A 1 110 ? 6.965 -11.062 -11.445 1 98.88 110 VAL A C 1
ATOM 834 O O . VAL A 1 110 ? 7.41 -10.219 -12.227 1 98.88 110 VAL A O 1
ATOM 837 N N . CYS A 1 111 ? 7.516 -11.484 -10.352 1 98.56 111 CYS A N 1
ATOM 838 C CA . CYS A 1 111 ? 8.688 -10.773 -9.859 1 98.56 111 CYS A CA 1
ATOM 839 C C . CYS A 1 111 ? 9.773 -11.75 -9.422 1 98.56 111 CYS A C 1
ATOM 841 O O . CYS A 1 111 ? 9.477 -12.867 -8.992 1 98.56 111 CYS A O 1
ATOM 843 N N . ASP A 1 112 ? 11.031 -11.227 -9.5 1 98.81 112 ASP A N 1
ATOM 844 C CA . ASP A 1 112 ? 12.117 -11.789 -8.711 1 98.81 112 ASP A CA 1
ATOM 845 C C . ASP A 1 112 ? 12.258 -11.055 -7.375 1 98.81 112 ASP A C 1
ATOM 847 O O . ASP A 1 112 ? 12.125 -9.828 -7.32 1 98.81 112 ASP A O 1
ATOM 851 N N . LEU A 1 113 ? 12.539 -11.82 -6.312 1 98.81 113 LEU A N 1
ATOM 852 C CA . LEU A 1 113 ? 12.812 -11.156 -5.047 1 98.81 113 LEU A CA 1
ATOM 853 C C . LEU A 1 113 ? 14.008 -10.211 -5.176 1 98.81 113 LEU A C 1
ATOM 855 O O . LEU A 1 113 ? 15.094 -10.633 -5.582 1 98.81 113 LEU A O 1
ATOM 859 N N . HIS A 1 114 ? 13.789 -9.008 -4.887 1 98.88 114 HIS A N 1
ATOM 860 C CA . HIS A 1 114 ? 14.789 -7.961 -5.078 1 98.88 114 HIS A CA 1
ATOM 861 C C . HIS A 1 114 ? 15.43 -7.559 -3.754 1 98.88 114 HIS A C 1
ATOM 863 O O . HIS A 1 114 ? 16.641 -7.355 -3.682 1 98.88 114 HIS A O 1
ATOM 869 N N . ASP A 1 115 ? 14.641 -7.418 -2.709 1 98.81 115 ASP A N 1
ATOM 870 C CA . ASP A 1 115 ? 15.078 -6.977 -1.389 1 98.81 115 ASP A CA 1
ATOM 871 C C . ASP A 1 115 ? 14.062 -7.371 -0.316 1 98.81 115 ASP A C 1
ATOM 873 O O . ASP A 1 115 ? 12.906 -7.648 -0.624 1 98.81 115 ASP A O 1
ATOM 877 N N . THR A 1 116 ? 14.523 -7.48 0.896 1 98.75 116 THR A N 1
ATOM 878 C CA . THR A 1 116 ? 13.656 -7.676 2.057 1 98.75 116 THR A CA 1
ATOM 879 C C . THR A 1 116 ? 14.016 -6.688 3.166 1 98.75 116 THR A C 1
ATOM 881 O O . THR A 1 116 ? 15.164 -6.273 3.291 1 98.75 116 THR A O 1
ATOM 884 N N . SER A 1 117 ? 13.031 -6.266 3.922 1 98.75 117 SER A N 1
ATOM 885 C CA . SER A 1 117 ? 13.242 -5.383 5.062 1 98.75 117 SER A CA 1
ATOM 886 C C . SER A 1 117 ? 12.344 -5.773 6.238 1 98.75 117 SER A C 1
ATOM 888 O O . SER A 1 117 ? 11.117 -5.703 6.141 1 98.75 117 SER A O 1
ATOM 890 N N . LEU A 1 118 ? 12.992 -6.156 7.34 1 98.75 118 LEU A N 1
ATOM 891 C CA . LEU A 1 118 ? 12.234 -6.449 8.555 1 98.75 118 LEU A CA 1
ATOM 892 C C . LEU A 1 118 ? 11.719 -5.168 9.195 1 98.75 118 LEU A C 1
ATOM 894 O O . LEU A 1 118 ? 12.492 -4.254 9.484 1 98.75 118 LEU A O 1
ATOM 898 N N . GLN A 1 119 ? 10.391 -5.043 9.414 1 98.88 119 GLN A N 1
ATOM 899 C CA . GLN A 1 119 ? 9.734 -3.895 10.031 1 98.88 119 GLN A CA 1
ATOM 900 C C . GLN A 1 119 ? 8.695 -4.34 11.055 1 98.88 119 GLN A C 1
ATOM 902 O O . GLN A 1 119 ? 7.562 -4.664 10.695 1 98.88 119 GLN A O 1
ATOM 907 N N . GLY A 1 120 ? 9.07 -4.309 12.375 1 98.81 120 GLY A N 1
ATOM 908 C CA . GLY A 1 120 ? 8.172 -4.77 13.422 1 98.81 120 GLY A CA 1
ATOM 909 C C . GLY A 1 120 ? 7.781 -6.227 13.266 1 98.81 120 GLY A C 1
ATOM 910 O O . GLY A 1 120 ? 8.648 -7.098 13.164 1 98.81 120 GLY A O 1
ATOM 911 N N . ASP A 1 121 ? 6.504 -6.469 13.188 1 98.88 121 ASP A N 1
ATOM 912 C CA . ASP A 1 121 ? 6 -7.84 13.148 1 98.88 121 ASP A CA 1
ATOM 913 C C . ASP A 1 121 ? 5.742 -8.281 11.703 1 98.88 121 ASP A C 1
ATOM 915 O O . ASP A 1 121 ? 5.113 -9.32 11.477 1 98.88 121 ASP A O 1
ATOM 919 N N . HIS A 1 122 ? 6.215 -7.555 10.727 1 98.88 122 HIS A N 1
ATOM 920 C CA . HIS A 1 122 ? 6.121 -7.898 9.312 1 98.88 122 HIS A CA 1
ATOM 921 C C . HIS A 1 122 ? 7.473 -7.754 8.617 1 98.88 122 HIS A C 1
ATOM 923 O O . HIS A 1 122 ? 8.383 -7.102 9.148 1 98.88 122 HIS A O 1
ATOM 929 N N . THR A 1 123 ? 7.582 -8.359 7.496 1 98.94 123 THR A N 1
ATOM 930 C CA . THR A 1 123 ? 8.695 -8.18 6.562 1 98.94 123 THR A CA 1
ATOM 931 C C . THR A 1 123 ? 8.195 -7.637 5.227 1 98.94 123 THR A C 1
ATOM 933 O O . THR A 1 123 ? 7.203 -8.117 4.684 1 98.94 123 THR A O 1
ATOM 936 N N . LEU A 1 124 ? 8.859 -6.566 4.797 1 98.94 124 LEU A N 1
ATOM 937 C CA . LEU A 1 124 ? 8.617 -6.027 3.461 1 98.94 124 LEU A CA 1
ATOM 938 C C . LEU A 1 124 ? 9.383 -6.824 2.406 1 98.94 124 LEU A C 1
ATOM 940 O O . LEU A 1 124 ? 10.594 -6.996 2.512 1 98.94 124 LEU A O 1
ATOM 944 N N . PHE A 1 125 ? 8.672 -7.367 1.416 1 98.94 125 PHE A N 1
ATOM 945 C CA . PHE A 1 125 ? 9.273 -8.031 0.264 1 98.94 125 PHE A CA 1
ATOM 946 C C . PHE A 1 125 ? 9.195 -7.141 -0.972 1 98.94 125 PHE A C 1
ATOM 948 O O . PHE A 1 125 ? 8.102 -6.824 -1.445 1 98.94 125 PHE A O 1
ATOM 955 N N . ILE A 1 126 ? 10.336 -6.727 -1.448 1 98.94 126 ILE A N 1
ATOM 956 C CA . ILE A 1 126 ? 10.422 -5.93 -2.666 1 98.94 126 ILE A CA 1
ATOM 957 C C . ILE A 1 126 ? 10.719 -6.836 -3.857 1 98.94 126 ILE A C 1
ATOM 959 O O . ILE A 1 126 ? 11.703 -7.59 -3.842 1 98.94 126 ILE A O 1
ATOM 963 N N . GLY A 1 127 ? 9.852 -6.797 -4.809 1 98.94 127 GLY A N 1
ATOM 964 C CA . GLY A 1 127 ? 10.023 -7.594 -6.008 1 98.94 127 GLY A CA 1
ATOM 965 C C . GLY A 1 127 ? 10.383 -6.766 -7.23 1 98.94 127 GLY A C 1
ATOM 966 O O . GLY A 1 127 ? 9.805 -5.699 -7.449 1 98.94 127 GLY A O 1
ATOM 967 N N . ARG A 1 128 ? 11.328 -7.254 -7.988 1 98.94 128 ARG A N 1
ATOM 968 C CA . ARG A 1 128 ? 11.609 -6.695 -9.305 1 98.94 128 ARG A CA 1
ATOM 969 C C . ARG A 1 128 ? 10.75 -7.352 -10.375 1 98.94 128 ARG A C 1
ATOM 971 O O . ARG A 1 128 ? 10.82 -8.562 -10.578 1 98.94 128 ARG A O 1
ATOM 978 N N . VAL A 1 129 ? 10 -6.559 -11.078 1 98.94 129 VAL A N 1
ATOM 979 C CA . VAL A 1 129 ? 8.977 -7.066 -11.992 1 98.94 129 VAL A CA 1
ATOM 980 C C . VAL A 1 129 ? 9.633 -7.621 -13.25 1 98.94 129 VAL A C 1
ATOM 982 O O . VAL A 1 129 ? 10.469 -6.961 -13.867 1 98.94 129 VAL A O 1
ATOM 985 N N . LYS A 1 130 ? 9.148 -8.789 -13.578 1 98.19 130 LYS A N 1
ATOM 986 C CA . LYS A 1 130 ? 9.672 -9.477 -14.758 1 98.19 130 LYS A CA 1
ATOM 987 C C . LYS A 1 130 ? 8.656 -9.469 -15.898 1 98.19 130 LYS A C 1
ATOM 989 O O . LYS A 1 130 ? 9.023 -9.398 -17.062 1 98.19 130 LYS A O 1
ATOM 994 N N . ASP A 1 131 ? 7.473 -9.586 -15.5 1 98.56 131 ASP A N 1
ATOM 995 C CA . ASP A 1 131 ? 6.402 -9.688 -16.484 1 98.56 131 ASP A CA 1
ATOM 996 C C . ASP A 1 131 ? 5.062 -9.258 -15.891 1 98.56 131 ASP A C 1
ATOM 998 O O . ASP A 1 131 ? 4.863 -9.344 -14.68 1 98.56 131 ASP A O 1
ATOM 1002 N N . VAL A 1 132 ? 4.219 -8.789 -16.812 1 98.75 132 VAL A N 1
ATOM 1003 C CA . VAL A 1 132 ? 2.92 -8.289 -16.375 1 98.75 132 VAL A CA 1
ATOM 1004 C C . VAL A 1 132 ? 1.854 -8.664 -17.406 1 98.75 132 VAL A C 1
ATOM 1006 O O . VAL A 1 132 ? 2.111 -8.656 -18.609 1 98.75 132 VAL A O 1
ATOM 1009 N N . ALA A 1 133 ? 0.708 -9.023 -16.891 1 98.38 133 ALA A N 1
ATOM 1010 C CA . ALA A 1 133 ? -0.479 -9.195 -17.734 1 98.38 133 ALA A CA 1
ATOM 1011 C C . ALA A 1 133 ? -1.671 -8.445 -17.141 1 98.38 133 ALA A C 1
ATOM 1013 O O . ALA A 1 133 ? -1.814 -8.344 -15.922 1 98.38 133 ALA A O 1
ATOM 1014 N N . VAL A 1 134 ? -2.502 -7.887 -18.031 1 98.5 134 VAL A N 1
ATOM 1015 C CA . VAL A 1 134 ? -3.672 -7.133 -17.594 1 98.5 134 VAL A CA 1
ATOM 1016 C C . VAL A 1 134 ? -4.906 -7.602 -18.359 1 98.5 134 VAL A C 1
ATOM 1018 O O . VAL A 1 134 ? -4.82 -7.914 -19.562 1 98.5 134 VAL A O 1
ATOM 1021 N N . THR A 1 135 ? -5.977 -7.734 -17.672 1 97.19 135 THR A N 1
ATOM 1022 C CA . THR A 1 135 ? -7.281 -7.98 -18.266 1 97.19 135 THR A CA 1
ATOM 1023 C C . THR A 1 135 ? -8.266 -6.871 -17.906 1 97.19 135 THR A C 1
ATOM 1025 O O . THR A 1 135 ? -7.91 -5.938 -17.172 1 97.19 135 THR A O 1
ATOM 1028 N N . ASP A 1 136 ? -9.5 -6.902 -18.547 1 95 136 ASP A N 1
ATOM 1029 C CA . ASP A 1 136 ? -10.477 -5.844 -18.312 1 95 136 ASP A CA 1
ATOM 1030 C C . ASP A 1 136 ? -11.688 -6.371 -17.547 1 95 136 ASP A C 1
ATOM 1032 O O . ASP A 1 136 ? -12.625 -6.902 -18.141 1 95 136 ASP A O 1
ATOM 1036 N N . GLN A 1 137 ? -11.656 -6.395 -16.297 1 97.31 137 GLN A N 1
ATOM 1037 C CA . GLN A 1 137 ? -12.75 -6.707 -15.375 1 97.31 137 GLN A CA 1
ATOM 1038 C C . GLN A 1 137 ? -12.773 -5.734 -14.195 1 97.31 137 GLN A C 1
ATOM 1040 O O . GLN A 1 137 ? -11.805 -5 -13.977 1 97.31 137 GLN A O 1
ATOM 1045 N N . SER A 1 138 ? -13.914 -5.711 -13.555 1 98.56 138 SER A N 1
ATOM 1046 C CA . SER A 1 138 ? -14.023 -4.855 -12.375 1 98.56 138 SER A CA 1
ATOM 1047 C C . SER A 1 138 ? -13.195 -5.398 -11.219 1 98.56 138 SER A C 1
ATOM 1049 O O . SER A 1 138 ? -13.125 -6.613 -11.016 1 98.56 138 SER A O 1
ATOM 1051 N N . PRO A 1 139 ? -12.602 -4.543 -10.477 1 98.88 139 PRO A N 1
ATOM 1052 C CA . PRO A 1 139 ? -11.75 -4.996 -9.375 1 98.88 139 PRO A CA 1
ATOM 1053 C C . PRO A 1 139 ? -12.547 -5.461 -8.164 1 98.88 139 PRO A C 1
ATOM 1055 O O . PRO A 1 139 ? -13.656 -4.973 -7.922 1 98.88 139 PRO A O 1
ATOM 1058 N N . LEU A 1 140 ? -12.031 -6.414 -7.422 1 98.94 140 LEU A N 1
ATOM 1059 C CA . LEU A 1 140 ? -12.461 -6.68 -6.055 1 98.94 140 LEU A CA 1
ATOM 1060 C C . LEU A 1 140 ? -11.875 -5.648 -5.09 1 98.94 140 LEU A C 1
ATOM 1062 O O . LEU A 1 140 ? -10.664 -5.434 -5.066 1 98.94 140 LEU A O 1
ATOM 1066 N N . VAL A 1 141 ? -12.75 -5.004 -4.301 1 98.94 141 VAL A N 1
ATOM 1067 C CA . VAL A 1 141 ? -12.352 -3.912 -3.422 1 98.94 141 VAL A CA 1
ATOM 1068 C C . VAL A 1 141 ? -12.625 -4.293 -1.968 1 98.94 141 VAL A C 1
ATOM 1070 O O . VAL A 1 141 ? -13.562 -5.035 -1.683 1 98.94 141 VAL A O 1
ATOM 1073 N N . TYR A 1 142 ? -11.812 -3.857 -1.081 1 98.94 142 TYR A N 1
ATOM 1074 C CA . TYR A 1 142 ? -11.93 -4.141 0.345 1 98.94 142 TYR A CA 1
ATOM 1075 C C . TYR A 1 142 ? -11.891 -2.855 1.162 1 98.94 142 TYR A C 1
ATOM 1077 O O . TYR A 1 142 ? -11.023 -2.006 0.952 1 98.94 142 TYR A O 1
ATOM 1085 N N . TYR A 1 143 ? -12.82 -2.67 2.082 1 98.88 143 TYR A N 1
ATOM 1086 C CA . TYR A 1 143 ? -12.961 -1.461 2.887 1 98.88 143 TYR A CA 1
ATOM 1087 C C . TYR A 1 143 ? -13.633 -1.769 4.219 1 98.88 143 TYR A C 1
ATOM 1089 O O . TYR A 1 143 ? -14.695 -2.4 4.254 1 98.88 143 TYR A O 1
ATOM 1097 N N . GLN A 1 144 ? -12.984 -1.441 5.277 1 98.38 144 GLN A N 1
ATOM 1098 C CA . GLN A 1 144 ? -13.5 -1.608 6.633 1 98.38 144 GLN A CA 1
ATOM 1099 C C . GLN A 1 144 ? -13.992 -3.035 6.859 1 98.38 144 GLN A C 1
ATOM 1101 O O . GLN A 1 144 ? -15.109 -3.242 7.348 1 98.38 144 GLN A O 1
ATOM 1106 N N . GLY A 1 145 ? -13.273 -3.977 6.402 1 98 145 GLY A N 1
ATOM 1107 C CA . GLY A 1 145 ? -13.5 -5.371 6.746 1 98 145 GLY A CA 1
ATOM 1108 C C . GLY A 1 145 ? -14.5 -6.059 5.832 1 98 145 GLY A C 1
ATOM 1109 O O . GLY A 1 145 ? -14.984 -7.148 6.141 1 98 145 GLY A O 1
ATOM 1110 N N . SER A 1 146 ? -14.789 -5.398 4.723 1 98.44 146 SER A N 1
ATOM 1111 C CA . SER A 1 146 ? -15.773 -6.012 3.836 1 98.44 146 SER A CA 1
ATOM 1112 C C . SER A 1 146 ? -15.414 -5.785 2.371 1 98.44 146 SER A C 1
ATOM 1114 O O . SER A 1 146 ? -14.742 -4.809 2.035 1 98.44 146 SER A O 1
ATOM 1116 N N . TYR A 1 147 ? -15.914 -6.719 1.518 1 98.81 147 TYR A N 1
ATOM 1117 C CA . TYR A 1 147 ? -15.75 -6.566 0.077 1 98.81 147 TYR A CA 1
ATOM 1118 C C . TYR A 1 147 ? -16.688 -5.504 -0.47 1 98.81 147 TYR A C 1
ATOM 1120 O O . TYR A 1 147 ? -17.844 -5.41 -0.039 1 98.81 147 TYR A O 1
ATOM 1128 N N . LYS A 1 148 ? -16.188 -4.727 -1.391 1 98.75 148 LYS A N 1
ATOM 1129 C CA . LYS A 1 148 ? -16.969 -3.668 -2.029 1 98.75 148 LYS A CA 1
ATOM 1130 C C . LYS A 1 148 ? -16.859 -3.744 -3.549 1 98.75 148 LYS A C 1
ATOM 1132 O O . LYS A 1 148 ? -16.047 -4.52 -4.078 1 98.75 148 LYS A O 1
ATOM 1137 N N . LYS A 1 149 ? -17.719 -3.047 -4.23 1 97.94 149 LYS A N 1
ATOM 1138 C CA . LYS A 1 149 ? -17.672 -2.861 -5.68 1 97.94 149 LYS A CA 1
ATOM 1139 C C . LYS A 1 149 ? -17.547 -1.384 -6.039 1 97.94 149 LYS A C 1
ATOM 1141 O O . LYS A 1 149 ? -18.031 -0.517 -5.305 1 97.94 149 LYS A O 1
ATOM 1146 N N . ILE A 1 150 ? -16.828 -1.099 -7.035 1 97.06 150 ILE A N 1
ATOM 1147 C CA . ILE A 1 150 ? -16.797 0.259 -7.566 1 97.06 150 ILE A CA 1
ATOM 1148 C C . ILE A 1 150 ? -17.344 0.266 -8.992 1 97.06 150 ILE A C 1
ATOM 1150 O O . ILE A 1 150 ? -17.297 -0.751 -9.688 1 97.06 150 ILE A O 1
ATOM 1154 N N . MET B 1 1 ? 9.711 -5.203 -20.891 1 80.12 1 MET B N 1
ATOM 1155 C CA . MET B 1 1 ? 8.367 -4.734 -20.562 1 80.12 1 MET B CA 1
ATOM 1156 C C . MET B 1 1 ? 8.297 -3.211 -20.641 1 80.12 1 MET B C 1
ATOM 1158 O O . MET B 1 1 ? 9.195 -2.516 -20.172 1 80.12 1 MET B O 1
ATOM 1162 N N . ASP B 1 2 ? 7.258 -2.705 -21.281 1 91.56 2 ASP B N 1
ATOM 1163 C CA . ASP B 1 2 ? 7.168 -1.26 -21.453 1 91.56 2 ASP B CA 1
ATOM 1164 C C . ASP B 1 2 ? 6.578 -0.586 -20.219 1 91.56 2 ASP B C 1
ATOM 1166 O O . ASP B 1 2 ? 5.848 -1.217 -19.453 1 91.56 2 ASP B O 1
ATOM 1170 N N . ASP B 1 3 ? 7.023 0.716 -19.938 1 96.94 3 ASP B N 1
ATOM 1171 C CA . ASP B 1 3 ? 6.602 1.517 -18.797 1 96.94 3 ASP B CA 1
ATOM 1172 C C . ASP B 1 3 ? 5.082 1.646 -18.734 1 96.94 3 ASP B C 1
ATOM 1174 O O . ASP B 1 3 ? 4.488 1.611 -17.656 1 96.94 3 ASP B O 1
ATOM 1178 N N . ARG B 1 4 ? 4.5 1.759 -19.891 1 97.12 4 ARG B N 1
ATOM 1179 C CA . ARG B 1 4 ? 3.059 1.963 -19.969 1 97.12 4 ARG B CA 1
ATOM 1180 C C . ARG B 1 4 ? 2.305 0.75 -19.438 1 97.12 4 ARG B C 1
ATOM 1182 O O . ARG B 1 4 ? 1.323 0.896 -18.703 1 97.12 4 ARG B O 1
ATOM 1189 N N . LEU B 1 5 ? 2.713 -0.441 -19.812 1 98.06 5 LEU B N 1
ATOM 1190 C CA . LEU B 1 5 ? 2.055 -1.665 -19.375 1 98.06 5 LEU B CA 1
ATOM 119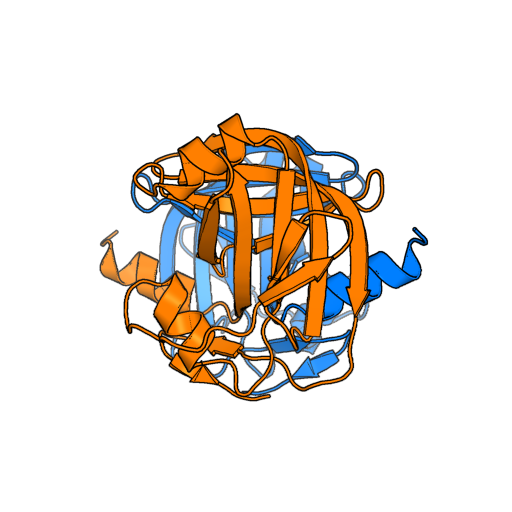1 C C . LEU B 1 5 ? 2.199 -1.842 -17.859 1 98.06 5 LEU B C 1
ATOM 1193 O O . LEU B 1 5 ? 1.247 -2.24 -17.188 1 98.06 5 LEU B O 1
ATOM 1197 N N . PHE B 1 6 ? 3.381 -1.536 -17.344 1 98.62 6 PHE B N 1
ATOM 1198 C CA . PHE B 1 6 ? 3.604 -1.615 -15.914 1 98.62 6 PHE B CA 1
ATOM 1199 C C . PHE B 1 6 ? 2.676 -0.661 -15.164 1 98.62 6 PHE B C 1
ATOM 1201 O O . PHE B 1 6 ? 2.004 -1.058 -14.211 1 98.62 6 PHE B O 1
ATOM 1208 N N . LYS B 1 7 ? 2.568 0.568 -15.641 1 98.56 7 LYS B N 1
ATOM 1209 C CA . LYS B 1 7 ? 1.724 1.573 -15 1 98.56 7 LYS B CA 1
ATOM 1210 C C . LYS B 1 7 ? 0.252 1.177 -15.062 1 98.56 7 LYS B C 1
ATOM 1212 O O . LYS B 1 7 ? -0.496 1.385 -14.109 1 98.56 7 LYS B O 1
ATOM 1217 N N . THR B 1 8 ? -0.133 0.607 -16.188 1 98.44 8 THR B N 1
ATOM 1218 C CA . THR B 1 8 ? -1.508 0.144 -16.344 1 98.44 8 THR B CA 1
ATOM 1219 C C . THR B 1 8 ? -1.82 -0.963 -15.336 1 98.44 8 THR B C 1
ATOM 1221 O O . THR B 1 8 ? -2.861 -0.937 -14.68 1 98.44 8 THR B O 1
ATOM 1224 N N . ALA B 1 9 ? -0.942 -1.877 -15.195 1 98.81 9 ALA B N 1
ATOM 1225 C CA . ALA B 1 9 ? -1.139 -2.984 -14.266 1 98.81 9 ALA B CA 1
ATOM 1226 C C . ALA B 1 9 ? -1.279 -2.48 -12.836 1 98.81 9 ALA B C 1
ATOM 1228 O O . ALA B 1 9 ? -2.18 -2.902 -12.102 1 98.81 9 ALA B O 1
ATOM 1229 N N . MET B 1 10 ? -0.413 -1.551 -12.43 1 98.81 10 MET B N 1
ATOM 1230 C CA . MET B 1 10 ? -0.445 -1.047 -11.055 1 98.81 10 MET B CA 1
ATOM 1231 C C . MET B 1 10 ? -1.698 -0.214 -10.812 1 98.81 10 MET B C 1
ATOM 1233 O O . MET B 1 10 ? -2.229 -0.194 -9.703 1 98.81 10 MET B O 1
ATOM 1237 N N . SER B 1 11 ? -2.188 0.439 -11.891 1 98.75 11 SER B N 1
ATOM 1238 C CA . SER B 1 11 ? -3.391 1.253 -11.758 1 98.75 11 SER B CA 1
ATOM 1239 C C . SER B 1 11 ? -4.625 0.385 -11.531 1 98.75 11 SER B C 1
ATOM 1241 O O . SER B 1 11 ? -5.68 0.889 -11.148 1 98.75 11 SER B O 1
ATOM 1243 N N . LYS B 1 12 ? -4.512 -0.932 -11.695 1 98.81 12 LYS B N 1
ATOM 1244 C CA . LYS B 1 12 ? -5.621 -1.861 -11.5 1 98.81 12 LYS B CA 1
ATOM 1245 C C . LYS B 1 12 ? -5.758 -2.25 -10.031 1 98.81 12 LYS B C 1
ATOM 1247 O O . LYS B 1 12 ? -6.711 -2.936 -9.648 1 98.81 12 LYS B O 1
ATOM 1252 N N . PHE B 1 13 ? -4.812 -1.862 -9.203 1 98.94 13 PHE B N 1
ATOM 1253 C CA . PHE B 1 13 ? -4.961 -1.998 -7.758 1 98.94 13 PHE B CA 1
ATOM 1254 C C . PHE B 1 13 ? -5.664 -0.783 -7.168 1 98.94 13 PHE B C 1
ATOM 1256 O O . PHE B 1 13 ? -5.09 0.306 -7.109 1 98.94 13 PHE B O 1
ATOM 1263 N N . THR B 1 14 ? -6.879 -1.001 -6.711 1 98.94 14 THR B N 1
ATOM 1264 C CA . THR B 1 14 ? -7.668 0.08 -6.129 1 98.94 14 THR B CA 1
ATOM 1265 C C . THR B 1 14 ? -7.039 0.573 -4.828 1 98.94 14 THR B C 1
ATOM 1267 O O . THR B 1 14 ? -6.59 -0.229 -4.008 1 98.94 14 THR B O 1
ATOM 1270 N N . THR B 1 15 ? -7.082 1.861 -4.664 1 98.94 15 THR B N 1
ATOM 1271 C CA . THR B 1 15 ? -6.566 2.406 -3.414 1 98.94 15 THR B CA 1
ATOM 1272 C C . THR B 1 15 ? -7.465 3.527 -2.902 1 98.94 15 THR B C 1
ATOM 1274 O O . THR B 1 15 ? -8.203 4.137 -3.674 1 98.94 15 THR B O 1
ATOM 1277 N N . GLY B 1 16 ? -7.398 3.76 -1.559 1 98.94 16 GLY B N 1
ATOM 1278 C CA . GLY B 1 16 ? -7.738 5.09 -1.077 1 98.94 16 GLY B CA 1
ATOM 1279 C C . GLY B 1 16 ? -6.77 6.16 -1.548 1 98.94 16 GLY B C 1
ATOM 1280 O O . GLY B 1 16 ? -5.871 5.883 -2.346 1 98.94 16 GLY B O 1
ATOM 1281 N N . VAL B 1 17 ? -7.086 7.371 -1.1 1 98.94 17 VAL B N 1
ATOM 1282 C CA . VAL B 1 17 ? -6.223 8.516 -1.396 1 98.94 17 VAL B CA 1
ATOM 1283 C C . VAL B 1 17 ? -5.773 9.172 -0.096 1 98.94 17 VAL B C 1
ATOM 1285 O O . VAL B 1 17 ? -6.582 9.375 0.815 1 98.94 17 VAL B O 1
ATOM 1288 N N . THR B 1 18 ? -4.457 9.445 0.006 1 99 18 THR B N 1
ATOM 1289 C CA . THR B 1 18 ? -3.967 10.109 1.208 1 99 18 THR B CA 1
ATOM 1290 C C . THR B 1 18 ? -3.26 11.414 0.854 1 99 18 THR B C 1
ATOM 1292 O O . THR B 1 18 ? -2.855 11.617 -0.292 1 99 18 THR B O 1
ATOM 1295 N N . VAL B 1 19 ? -3.168 12.273 1.809 1 98.94 19 VAL B N 1
ATOM 1296 C CA . VAL B 1 19 ? -2.232 13.398 1.803 1 98.94 19 VAL B CA 1
ATOM 1297 C C . VAL B 1 19 ? -1.236 13.242 2.949 1 98.94 19 VAL B C 1
ATOM 1299 O O . VAL B 1 19 ? -1.633 13.062 4.105 1 98.94 19 VAL B O 1
ATOM 1302 N N . VAL B 1 20 ? 0.018 13.234 2.615 1 98.94 20 VAL B N 1
ATOM 1303 C CA . VAL B 1 20 ? 1.101 13.305 3.592 1 98.94 20 VAL B CA 1
ATOM 1304 C C . VAL B 1 20 ? 1.406 14.766 3.926 1 98.94 20 VAL B C 1
ATOM 1306 O O . VAL B 1 20 ? 1.561 15.594 3.027 1 98.94 20 VAL B O 1
ATOM 1309 N N . THR B 1 21 ? 1.451 15.109 5.199 1 98.94 21 THR B N 1
ATOM 1310 C CA . THR B 1 21 ? 1.806 16.469 5.586 1 98.94 21 THR B CA 1
ATOM 1311 C C . THR B 1 21 ? 2.898 16.469 6.648 1 98.94 21 THR B C 1
ATOM 1313 O O . THR B 1 21 ? 3.043 15.484 7.391 1 98.94 21 THR B O 1
ATOM 1316 N N . THR B 1 22 ? 3.654 17.438 6.672 1 98.69 22 THR B N 1
ATOM 1317 C CA . THR B 1 22 ? 4.605 17.734 7.738 1 98.69 22 THR B CA 1
ATOM 1318 C C . THR B 1 22 ? 4.879 19.234 7.816 1 98.69 22 THR B C 1
ATOM 1320 O O . THR B 1 22 ? 4.414 20 6.969 1 98.69 22 THR B O 1
ATOM 1323 N N . GLU B 1 23 ? 5.465 19.625 8.906 1 98.06 23 GLU B N 1
ATOM 1324 C CA . GLU B 1 23 ? 5.898 21 9.07 1 98.06 23 GLU B CA 1
ATOM 1325 C C . GLU B 1 23 ? 7.418 21.094 9.188 1 98.06 23 GLU B C 1
ATOM 1327 O O . GLU B 1 23 ? 8.039 20.297 9.898 1 98.06 23 GLU B O 1
ATOM 1332 N N . TRP B 1 24 ? 7.984 21.938 8.445 1 97.31 24 TRP B N 1
ATOM 1333 C CA . TRP B 1 24 ? 9.422 22.188 8.492 1 97.31 24 TRP B CA 1
ATOM 1334 C C . TRP B 1 24 ? 9.711 23.688 8.328 1 97.31 24 TRP B C 1
ATOM 1336 O O . TRP B 1 24 ? 9.172 24.328 7.434 1 97.31 24 TRP B O 1
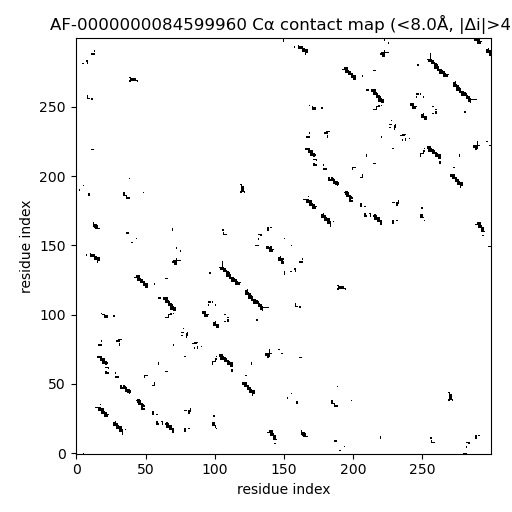ATOM 1346 N N . GLU B 1 25 ? 10.508 24.234 9.258 1 97 25 GLU B N 1
ATOM 1347 C CA . GLU B 1 25 ? 10.867 25.641 9.258 1 97 25 GLU B CA 1
ATOM 1348 C C . GLU B 1 25 ? 9.625 26.531 9.203 1 97 25 GLU B C 1
ATOM 1350 O O . GLU B 1 25 ? 9.539 27.438 8.375 1 97 25 GLU B O 1
ATOM 1355 N N . ASN B 1 26 ? 8.641 26.094 9.859 1 95.44 26 ASN B N 1
ATOM 1356 C CA . ASN B 1 26 ? 7.402 26.844 10.07 1 95.44 26 ASN B CA 1
ATOM 1357 C C . ASN B 1 26 ? 6.566 26.906 8.797 1 95.44 26 ASN B C 1
ATOM 1359 O O . ASN B 1 26 ? 5.762 27.828 8.617 1 95.44 26 ASN B O 1
ATOM 1363 N N . GLU B 1 27 ? 6.805 26.016 7.938 1 97.12 27 GLU B N 1
ATOM 1364 C CA . GLU B 1 27 ? 6.008 25.891 6.723 1 97.12 27 GLU B CA 1
ATOM 1365 C C . GLU B 1 27 ? 5.355 24.516 6.629 1 97.12 27 GLU B C 1
ATOM 1367 O O . GLU B 1 27 ? 5.984 23.5 6.938 1 97.12 27 GLU B O 1
ATOM 1372 N N . VAL B 1 28 ? 4.082 24.578 6.234 1 97.56 28 VAL B N 1
ATOM 1373 C CA . VAL B 1 28 ? 3.355 23.328 6.039 1 97.56 28 VAL B CA 1
ATOM 1374 C C . VAL B 1 28 ? 3.641 22.781 4.641 1 97.56 28 VAL B C 1
ATOM 1376 O O . VAL B 1 28 ? 3.564 23.516 3.652 1 97.56 28 VAL B O 1
ATOM 1379 N N . HIS B 1 29 ? 4.055 21.578 4.594 1 98.25 29 HIS B N 1
ATOM 1380 C CA . HIS B 1 29 ? 4.277 20.859 3.348 1 98.25 29 HIS B CA 1
ATOM 1381 C C . HIS B 1 29 ? 3.309 19.688 3.207 1 98.25 29 HIS B C 1
ATOM 1383 O O . HIS B 1 29 ? 2.98 19.016 4.191 1 98.25 29 HIS B O 1
ATOM 1389 N N . GLY B 1 30 ? 2.836 19.422 1.949 1 98.69 30 GLY B N 1
ATOM 1390 C CA . GLY B 1 30 ? 1.919 18.312 1.694 1 98.69 30 GLY B CA 1
ATOM 1391 C C . GLY B 1 30 ? 2.117 17.672 0.333 1 98.69 30 GLY B C 1
ATOM 1392 O O . GLY B 1 30 ? 2.658 18.297 -0.58 1 98.69 30 GLY B O 1
ATOM 1393 N N . MET B 1 31 ? 1.676 16.484 0.246 1 98.81 31 MET B N 1
ATOM 1394 C CA . MET B 1 31 ? 1.757 15.719 -0.997 1 98.81 31 MET B CA 1
ATOM 1395 C C . MET B 1 31 ? 0.685 14.641 -1.041 1 98.81 31 MET B C 1
ATOM 1397 O O . MET B 1 31 ? 0.505 13.898 -0.073 1 98.81 31 MET B O 1
ATOM 1401 N N . THR B 1 32 ? -0.033 14.562 -2.139 1 98.88 32 THR B N 1
ATOM 1402 C CA . THR B 1 32 ? -0.944 13.445 -2.346 1 98.88 32 THR B CA 1
ATOM 1403 C C . THR B 1 32 ? -0.168 12.164 -2.645 1 98.88 32 THR B C 1
ATOM 1405 O O . THR B 1 32 ? 0.8 12.18 -3.406 1 98.88 32 THR B O 1
ATOM 1408 N N . ALA B 1 33 ? -0.514 11.102 -2.004 1 98.75 33 ALA B N 1
ATOM 1409 C CA . ALA B 1 33 ? 0.111 9.805 -2.221 1 98.75 33 ALA B CA 1
ATOM 1410 C C . ALA B 1 33 ? -0.895 8.672 -2.02 1 98.75 33 ALA B C 1
ATOM 1412 O O . ALA B 1 33 ? -1.712 8.719 -1.097 1 98.75 33 ALA B O 1
ATOM 1413 N N . ASN B 1 34 ? -0.89 7.684 -2.865 1 98.5 34 ASN B N 1
ATOM 1414 C CA . ASN B 1 34 ? -1.712 6.508 -2.611 1 98.5 34 ASN B CA 1
ATOM 1415 C C . ASN B 1 34 ? -0.857 5.254 -2.445 1 98.5 34 ASN B C 1
ATOM 1417 O O . ASN B 1 34 ? -1.38 4.176 -2.16 1 98.5 34 ASN B O 1
ATOM 1421 N N . ALA B 1 35 ? 0.455 5.379 -2.701 1 98.88 35 ALA B N 1
ATOM 1422 C CA . ALA B 1 35 ? 1.376 4.316 -2.309 1 98.88 35 ALA B CA 1
ATOM 1423 C C . ALA B 1 35 ? 1.578 4.297 -0.795 1 98.88 35 ALA B C 1
ATOM 1425 O O . ALA B 1 35 ? 2.592 4.785 -0.292 1 98.88 35 ALA B O 1
ATOM 1426 N N . PHE B 1 36 ? 0.628 3.773 -0.065 1 98.94 36 PHE B N 1
ATOM 1427 C CA . PHE B 1 36 ? 0.498 3.785 1.387 1 98.94 36 PHE B CA 1
ATOM 1428 C C . PHE B 1 36 ? -0.013 2.443 1.896 1 98.94 36 PHE B C 1
ATOM 1430 O O . PHE B 1 36 ? -0.805 1.779 1.225 1 98.94 36 PHE B O 1
ATOM 1437 N N . MET B 1 37 ? 0.504 2.023 3.037 1 98.94 37 MET B N 1
ATOM 1438 C CA . MET B 1 37 ? -0.042 0.817 3.652 1 98.94 37 MET B CA 1
ATOM 1439 C C . MET B 1 37 ? 0.309 0.754 5.133 1 98.94 37 MET B C 1
ATOM 1441 O O . MET B 1 37 ? 1.258 1.402 5.582 1 98.94 37 MET B O 1
ATOM 1445 N N . SER B 1 38 ? -0.533 0.013 5.859 1 98.88 38 SER B N 1
ATOM 1446 C CA . SER B 1 38 ? -0.113 -0.426 7.188 1 98.88 38 SER B CA 1
ATOM 1447 C C . SER B 1 38 ? 1.003 -1.462 7.098 1 98.88 38 SER B C 1
ATOM 1449 O O . SER B 1 38 ? 1.055 -2.246 6.148 1 98.88 38 SER B O 1
ATOM 1451 N N . VAL B 1 39 ? 1.91 -1.507 8.094 1 98.88 39 VAL B N 1
ATOM 1452 C CA . VAL B 1 39 ? 3.043 -2.424 8.031 1 98.88 39 VAL B CA 1
ATOM 1453 C C . VAL B 1 39 ? 3.002 -3.379 9.219 1 98.88 39 VAL B C 1
ATOM 1455 O O . VAL B 1 39 ? 3.023 -4.602 9.039 1 98.88 39 VAL B O 1
ATOM 1458 N N . SER B 1 40 ? 2.891 -2.824 10.43 1 98.88 40 SER B N 1
ATOM 1459 C CA . SER B 1 40 ? 3.049 -3.604 11.648 1 98.88 40 SER B CA 1
ATOM 1460 C C . SER B 1 40 ? 2.029 -3.188 12.703 1 98.88 40 SER B C 1
ATOM 1462 O O . SER B 1 40 ? 1.639 -2.02 12.773 1 98.88 40 SER B O 1
ATOM 1464 N N . LEU B 1 41 ? 1.623 -4.098 13.531 1 98.69 41 LEU B N 1
ATOM 1465 C CA . LEU B 1 41 ? 0.771 -3.822 14.688 1 98.69 41 LEU B CA 1
ATOM 1466 C C . LEU B 1 41 ? 1.609 -3.586 15.938 1 98.69 41 LEU B C 1
ATOM 1468 O O . LEU B 1 41 ? 1.234 -2.789 16.797 1 98.69 41 LEU B O 1
ATOM 1472 N N . ASP B 1 42 ? 2.752 -4.305 15.945 1 98.12 42 ASP B N 1
ATOM 1473 C CA . ASP B 1 42 ? 3.643 -4.168 17.094 1 98.12 42 ASP B CA 1
ATOM 1474 C C . ASP B 1 42 ? 5.105 -4.113 16.656 1 98.12 42 ASP B C 1
ATOM 1476 O O . ASP B 1 42 ? 5.703 -5.145 16.344 1 98.12 42 ASP B O 1
ATOM 1480 N N . PRO B 1 43 ? 5.738 -2.885 16.859 1 98.5 43 PRO B N 1
ATOM 1481 C CA . PRO B 1 43 ? 5.074 -1.598 17.078 1 98.5 43 PRO B CA 1
ATOM 1482 C C . PRO B 1 43 ? 4.148 -1.205 15.93 1 98.5 43 PRO B C 1
ATOM 1484 O O . PRO B 1 43 ? 4.156 -1.851 14.875 1 98.5 43 PRO B O 1
ATOM 1487 N N . LYS B 1 44 ? 3.281 -0.2 16.156 1 98.94 44 LYS B N 1
ATOM 1488 C CA . LYS B 1 44 ? 2.385 0.303 15.117 1 98.94 44 LYS B CA 1
ATOM 1489 C C . LYS B 1 44 ? 3.148 1.115 14.07 1 98.94 44 LYS B C 1
ATOM 1491 O O . LYS B 1 44 ? 3.609 2.223 14.359 1 98.94 44 LYS B O 1
ATOM 1496 N N . LEU B 1 45 ? 3.289 0.518 12.852 1 98.94 45 LEU B N 1
ATOM 1497 C CA . LEU B 1 45 ? 4.062 1.127 11.773 1 98.94 45 LEU B CA 1
ATOM 1498 C C . LEU B 1 45 ? 3.219 1.263 10.508 1 98.94 45 LEU B C 1
ATOM 1500 O O . LEU B 1 45 ? 2.43 0.372 10.18 1 98.94 45 LEU B O 1
ATOM 1504 N N . ILE B 1 46 ? 3.41 2.342 9.82 1 99 46 ILE B N 1
ATOM 1505 C CA . ILE B 1 46 ? 2.867 2.553 8.484 1 99 46 ILE B CA 1
ATOM 1506 C C . ILE B 1 46 ? 3.998 2.906 7.52 1 99 46 ILE B C 1
ATOM 1508 O O . ILE B 1 46 ? 5.133 3.137 7.941 1 99 46 ILE B O 1
ATOM 1512 N N . LEU B 1 47 ? 3.643 2.883 6.223 1 98.94 47 LEU B N 1
ATOM 1513 C CA . LEU B 1 47 ? 4.625 3.154 5.18 1 98.94 47 LEU B CA 1
ATOM 1514 C C . LEU B 1 47 ? 4.012 3.988 4.059 1 98.94 47 LEU B C 1
ATOM 1516 O O . LEU B 1 47 ? 2.875 3.742 3.648 1 98.94 47 LEU B O 1
ATOM 1520 N N . VAL B 1 48 ? 4.758 5.012 3.605 1 98.94 48 VAL B N 1
ATOM 1521 C CA . VAL B 1 48 ? 4.441 5.719 2.369 1 98.94 48 VAL B CA 1
ATOM 1522 C C . VAL B 1 48 ? 5.668 5.746 1.459 1 98.94 48 VAL B C 1
ATOM 1524 O O . VAL B 1 48 ? 6.797 5.883 1.934 1 98.94 48 VAL B O 1
ATOM 1527 N N . SER B 1 49 ? 5.465 5.547 0.174 1 98.94 49 SER B N 1
ATOM 1528 C CA . SER B 1 49 ? 6.531 5.598 -0.822 1 98.94 49 SER B CA 1
ATOM 1529 C C . SER B 1 49 ? 6.574 6.953 -1.521 1 98.94 49 SER B C 1
ATOM 1531 O O . SER B 1 49 ? 5.559 7.418 -2.043 1 98.94 49 SER B O 1
ATOM 1533 N N . ILE B 1 50 ? 7.742 7.547 -1.533 1 98.88 50 ILE B N 1
ATOM 1534 C CA . ILE B 1 50 ? 7.859 8.914 -2.041 1 98.88 50 ILE B CA 1
ATOM 1535 C C . ILE B 1 50 ? 8.922 8.961 -3.135 1 98.88 50 ILE B C 1
ATOM 1537 O O . ILE B 1 50 ? 10.031 8.461 -2.955 1 98.88 50 ILE B O 1
ATOM 1541 N N . ASP B 1 51 ? 8.547 9.539 -4.297 1 98.88 51 ASP B N 1
ATOM 1542 C CA . ASP B 1 51 ? 9.492 9.75 -5.387 1 98.88 51 ASP B CA 1
ATOM 1543 C C . ASP B 1 51 ? 10.734 10.492 -4.902 1 98.88 51 ASP B C 1
ATOM 1545 O O . ASP B 1 51 ? 10.625 11.492 -4.188 1 98.88 51 ASP B O 1
ATOM 1549 N N . ASN B 1 52 ? 11.898 10.055 -5.312 1 98.81 52 ASN B N 1
ATOM 1550 C CA . ASN B 1 52 ? 13.148 10.648 -4.867 1 98.81 52 ASN B CA 1
ATOM 1551 C C . ASN B 1 52 ? 13.281 12.094 -5.316 1 98.81 52 ASN B C 1
ATOM 1553 O O . ASN B 1 52 ? 14.047 12.867 -4.734 1 98.81 52 ASN B O 1
ATOM 1557 N N . LYS B 1 53 ? 12.547 12.492 -6.312 1 98.5 53 LYS B N 1
ATOM 1558 C CA . LYS B 1 53 ? 12.617 13.859 -6.836 1 98.5 53 LYS B CA 1
ATOM 1559 C C . LYS B 1 53 ? 11.648 14.781 -6.105 1 98.5 53 LYS B C 1
ATOM 1561 O O . LYS B 1 53 ? 11.711 16 -6.25 1 98.5 53 LYS B O 1
ATOM 1566 N N . ALA B 1 54 ? 10.75 14.227 -5.344 1 98.62 54 ALA B N 1
ATOM 1567 C CA . ALA B 1 54 ? 9.742 15.031 -4.648 1 98.62 54 ALA B CA 1
ATOM 1568 C C . ALA B 1 54 ? 10.367 15.844 -3.523 1 98.62 54 ALA B C 1
ATOM 1570 O O . ALA B 1 54 ? 11.234 15.352 -2.797 1 98.62 54 ALA B O 1
ATOM 1571 N N . ARG B 1 55 ? 9.922 17.062 -3.336 1 97.56 55 ARG B N 1
ATOM 1572 C CA . ARG B 1 55 ? 10.352 17.922 -2.24 1 97.56 55 ARG B CA 1
ATOM 1573 C C . ARG B 1 55 ? 10.047 17.281 -0.89 1 97.56 55 ARG B C 1
ATOM 1575 O O . ARG B 1 55 ? 10.812 17.438 0.063 1 97.56 55 ARG B O 1
ATOM 1582 N N . MET B 1 56 ? 9.016 16.562 -0.829 1 98.62 56 MET B N 1
ATOM 1583 C CA . MET B 1 56 ? 8.539 15.945 0.405 1 98.62 56 MET B CA 1
ATOM 1584 C C . MET B 1 56 ? 9.594 15.023 1.001 1 98.62 56 MET B C 1
ATOM 1586 O O . MET B 1 56 ? 9.695 14.891 2.223 1 98.62 56 MET B O 1
ATOM 1590 N N . LYS B 1 57 ? 10.383 14.383 0.124 1 98.75 57 LYS B N 1
ATOM 1591 C CA . LYS B 1 57 ? 11.422 13.477 0.611 1 98.75 57 LYS B CA 1
ATOM 1592 C C . LYS B 1 57 ? 12.344 14.18 1.6 1 98.75 57 LYS B C 1
ATOM 1594 O O . LYS B 1 57 ? 12.469 13.758 2.752 1 98.75 57 LYS B O 1
ATOM 1599 N N . ALA B 1 58 ? 12.891 15.266 1.209 1 98.31 58 ALA B N 1
ATOM 1600 C CA . ALA B 1 58 ? 13.844 16 2.037 1 98.31 58 ALA B CA 1
ATOM 1601 C C . ALA B 1 58 ? 13.164 16.578 3.277 1 98.31 58 ALA B C 1
ATOM 1603 O O . ALA B 1 58 ? 13.742 16.578 4.367 1 98.31 58 ALA B O 1
ATOM 1604 N N . VAL B 1 59 ? 11.969 17.016 3.141 1 98.5 59 VAL B N 1
ATOM 1605 C CA . VAL B 1 59 ? 11.266 17.719 4.211 1 98.5 59 VAL B CA 1
ATOM 1606 C C . VAL B 1 59 ? 10.906 16.75 5.324 1 98.5 59 VAL B C 1
ATOM 1608 O O . VAL B 1 59 ? 11.023 17.062 6.508 1 98.5 59 VAL B O 1
ATOM 1611 N N . ILE B 1 60 ? 10.477 15.539 5.004 1 98.62 60 ILE B N 1
ATOM 1612 C CA . ILE B 1 60 ? 10.156 14.531 6.012 1 98.62 60 ILE B CA 1
ATOM 1613 C C . ILE B 1 60 ? 11.43 14.125 6.75 1 98.62 60 ILE B C 1
ATOM 1615 O O . ILE B 1 60 ? 11.422 13.961 7.973 1 98.62 60 ILE B O 1
ATOM 1619 N N . GLU B 1 61 ? 12.484 13.938 5.988 1 98.38 61 GLU B N 1
ATOM 1620 C CA . GLU B 1 61 ? 13.758 13.547 6.594 1 98.38 61 GLU B CA 1
ATOM 1621 C C . GLU B 1 61 ? 14.234 14.602 7.586 1 98.38 61 GLU B C 1
ATOM 1623 O O . GLU B 1 61 ? 14.812 14.266 8.625 1 98.38 61 GLU B O 1
ATOM 1628 N N . GLN B 1 62 ? 14.016 15.859 7.293 1 98.06 62 GLN B N 1
ATOM 1629 C CA . GLN B 1 62 ? 14.461 16.953 8.148 1 98.06 62 GLN B CA 1
ATOM 1630 C C . GLN B 1 62 ? 13.531 17.141 9.344 1 98.06 62 GLN B C 1
ATOM 1632 O O . GLN B 1 62 ? 13.984 17.391 10.461 1 98.06 62 GLN B O 1
ATOM 1637 N N . SER B 1 63 ? 12.195 17.016 9.102 1 97.94 63 SER B N 1
ATOM 1638 C CA . SER B 1 63 ? 11.203 17.25 10.141 1 97.94 63 SER B CA 1
ATOM 1639 C C . SER B 1 63 ? 11.188 16.109 11.156 1 97.94 63 SER B C 1
ATOM 1641 O O . SER B 1 63 ? 10.938 16.328 12.344 1 97.94 63 SER B O 1
ATOM 1643 N N . GLY B 1 64 ? 11.375 14.875 10.703 1 98.31 64 GLY B N 1
ATOM 1644 C CA . GLY B 1 64 ? 11.398 13.703 11.562 1 98.31 64 GLY B CA 1
ATOM 1645 C C . GLY B 1 64 ? 10.008 13.234 11.969 1 98.31 64 GLY B C 1
ATOM 1646 O O . GLY B 1 64 ? 9.867 12.305 12.758 1 98.31 64 GLY B O 1
ATOM 1647 N N . SER B 1 65 ? 8.977 13.945 11.477 1 98.44 65 SER B N 1
ATOM 1648 C CA . SER B 1 65 ? 7.59 13.586 11.75 1 98.44 65 SER B CA 1
ATOM 1649 C C . SER B 1 65 ? 6.691 13.914 10.555 1 98.44 65 SER B C 1
ATOM 1651 O O . SER B 1 65 ? 7.031 14.773 9.734 1 98.44 65 SER B O 1
ATOM 1653 N N . PHE B 1 66 ? 5.629 13.234 10.43 1 98.88 66 PHE B N 1
ATOM 1654 C CA . PHE B 1 66 ? 4.66 13.5 9.375 1 98.88 66 PHE B CA 1
ATOM 1655 C C . PHE B 1 66 ? 3.299 12.906 9.719 1 98.88 66 PHE B C 1
ATOM 1657 O O . PHE B 1 66 ? 3.186 12.109 10.656 1 98.88 66 PHE B O 1
ATOM 1664 N N . ALA B 1 67 ? 2.307 13.344 9.031 1 98.94 67 ALA B N 1
ATOM 1665 C CA . ALA B 1 67 ? 0.951 12.82 9.188 1 98.94 67 ALA B CA 1
ATOM 1666 C C . ALA B 1 67 ? 0.413 12.289 7.867 1 98.94 67 ALA B C 1
ATOM 1668 O O . ALA B 1 67 ? 0.834 12.727 6.797 1 98.94 67 ALA B O 1
ATOM 1669 N N . ILE B 1 68 ? -0.435 11.336 7.949 1 99 68 ILE B N 1
ATOM 1670 C CA . ILE B 1 68 ? -1.229 10.812 6.84 1 99 68 ILE B CA 1
ATOM 1671 C C . ILE B 1 68 ? -2.701 11.164 7.051 1 99 68 ILE B C 1
ATOM 1673 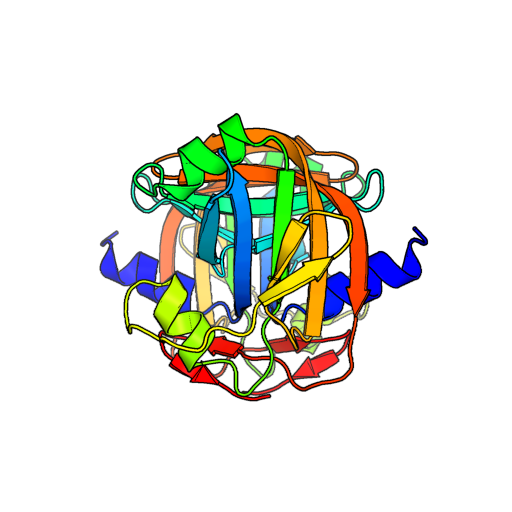O O . ILE B 1 68 ? -3.277 10.844 8.094 1 99 68 ILE B O 1
ATOM 1677 N N . SER B 1 69 ? -3.293 11.844 6.188 1 99 69 SER B N 1
ATOM 1678 C CA . SER B 1 69 ? -4.742 12.031 6.133 1 99 69 SER B CA 1
ATOM 1679 C C . SER B 1 69 ? -5.363 11.172 5.039 1 99 69 SER B C 1
ATOM 1681 O O . SER B 1 69 ? -5.094 11.375 3.854 1 99 69 SER B O 1
ATOM 1683 N N . ILE B 1 70 ? -6.156 10.148 5.414 1 99 70 ILE B N 1
ATOM 1684 C CA . ILE B 1 70 ? -6.938 9.398 4.434 1 99 70 ILE B CA 1
ATOM 1685 C C . ILE B 1 70 ? -8.18 10.203 4.039 1 99 70 ILE B C 1
ATOM 1687 O O . ILE B 1 70 ? -8.992 10.562 4.895 1 99 70 ILE B O 1
ATOM 1691 N N . LEU B 1 71 ? -8.367 10.453 2.764 1 98.94 71 LEU B N 1
ATOM 1692 C CA . LEU B 1 71 ? -9.305 11.469 2.291 1 98.94 71 LEU B CA 1
ATOM 1693 C C . LEU B 1 71 ? -10.711 10.891 2.168 1 98.94 71 LEU B C 1
ATOM 1695 O O . LEU B 1 71 ? -10.875 9.695 1.91 1 98.94 71 LEU B O 1
ATOM 1699 N N . ALA B 1 72 ? -11.641 11.766 2.342 1 98.88 72 ALA B N 1
ATOM 1700 C CA . ALA B 1 72 ? -13.055 11.445 2.213 1 98.88 72 ALA B CA 1
ATOM 1701 C C . ALA B 1 72 ? -13.578 11.812 0.825 1 98.88 72 ALA B C 1
ATOM 1703 O O . ALA B 1 72 ? -12.969 12.625 0.122 1 98.88 72 ALA B O 1
ATOM 1704 N N . GLU B 1 73 ? -14.695 11.07 0.521 1 98.44 73 GLU B N 1
ATOM 1705 C CA . GLU B 1 73 ? -15.453 11.586 -0.615 1 98.44 73 GLU B CA 1
ATOM 1706 C C . GLU B 1 73 ? -15.664 13.094 -0.498 1 98.44 73 GLU B C 1
ATOM 1708 O O . GLU B 1 73 ? -16 13.594 0.578 1 98.44 73 GLU B O 1
ATOM 1713 N N . GLY B 1 74 ? -15.461 13.891 -1.562 1 97.44 74 GLY B N 1
ATOM 1714 C CA . GLY B 1 74 ? -15.578 15.336 -1.518 1 97.44 74 GLY B CA 1
ATOM 1715 C C . GLY B 1 74 ? -14.242 16.047 -1.444 1 97.44 74 GLY B C 1
ATOM 1716 O O . GLY B 1 74 ? -14.164 17.266 -1.632 1 97.44 74 GLY B O 1
ATOM 1717 N N . HIS B 1 75 ? -13.203 15.258 -1.178 1 98.38 75 HIS B N 1
ATOM 1718 C CA . HIS B 1 75 ? -11.875 15.852 -1.042 1 98.38 75 HIS B CA 1
ATOM 1719 C C . HIS B 1 75 ? -11.109 15.789 -2.359 1 98.38 75 HIS B C 1
ATOM 1721 O O . HIS B 1 75 ? -9.875 15.828 -2.367 1 98.38 75 HIS B O 1
ATOM 1727 N N . GLU B 1 76 ? -11.766 15.625 -3.537 1 98.44 76 GLU B N 1
ATOM 1728 C CA . GLU B 1 76 ? -11.07 15.508 -4.816 1 98.44 76 GLU B CA 1
ATOM 1729 C C . GLU B 1 76 ? -10.195 16.734 -5.078 1 98.44 76 GLU B C 1
ATOM 1731 O O . GLU B 1 76 ? -9.047 16.594 -5.52 1 98.44 76 GLU B O 1
ATOM 1736 N N . ASP B 1 77 ? -10.703 17.938 -4.746 1 98.19 77 ASP B N 1
ATOM 1737 C CA . ASP B 1 77 ? -9.945 19.172 -4.992 1 98.19 77 ASP B CA 1
ATOM 1738 C C . ASP B 1 77 ? -8.711 19.234 -4.094 1 98.19 77 ASP B C 1
ATOM 1740 O O . ASP B 1 77 ? -7.66 19.734 -4.512 1 98.19 77 ASP B O 1
ATOM 1744 N N . VAL B 1 78 ? -8.82 18.781 -2.854 1 98.62 78 VAL B N 1
ATOM 1745 C CA . VAL B 1 78 ? -7.688 18.719 -1.935 1 98.62 78 VAL B CA 1
ATOM 1746 C C . VAL B 1 78 ? -6.621 17.766 -2.484 1 98.62 78 VAL B C 1
ATOM 1748 O O . VAL B 1 78 ? -5.438 18.109 -2.506 1 98.62 78 VAL B O 1
ATOM 1751 N N . SER B 1 79 ? -7.078 16.578 -2.936 1 98.81 79 SER B N 1
ATOM 1752 C CA . SER B 1 79 ? -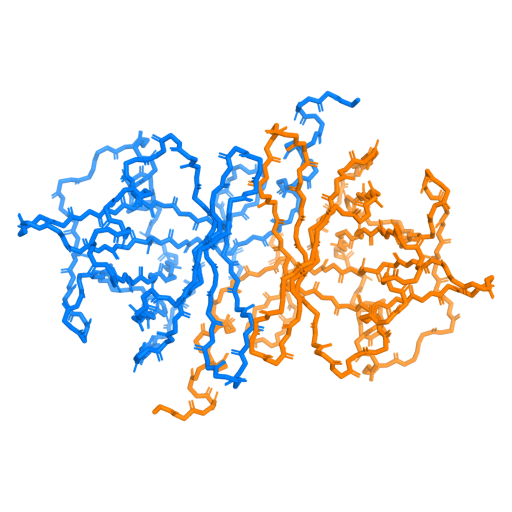6.18 15.609 -3.541 1 98.81 79 SER B CA 1
ATOM 1753 C C . SER B 1 79 ? -5.43 16.203 -4.727 1 98.81 79 SER B C 1
ATOM 1755 O O . SER B 1 79 ? -4.203 16.109 -4.805 1 98.81 79 SER B O 1
ATOM 1757 N N . MET B 1 80 ? -6.164 16.875 -5.621 1 98.62 80 MET B N 1
ATOM 1758 C CA . MET B 1 80 ? -5.562 17.438 -6.824 1 98.62 80 MET B CA 1
ATOM 1759 C C . MET B 1 80 ? -4.598 18.562 -6.477 1 98.62 80 MET B C 1
ATOM 1761 O O . MET B 1 80 ? -3.576 18.75 -7.141 1 98.62 80 MET B O 1
ATOM 1765 N N . HIS B 1 81 ? -4.902 19.359 -5.461 1 98.62 81 HIS B N 1
ATOM 1766 C CA . HIS B 1 81 ? -4.02 20.438 -5.02 1 98.62 81 HIS B CA 1
ATOM 1767 C C . HIS B 1 81 ? -2.662 19.906 -4.586 1 98.62 81 HIS B C 1
ATOM 1769 O O . HIS B 1 81 ? -1.624 20.359 -5.066 1 98.62 81 HIS B O 1
ATOM 1775 N N . PHE B 1 82 ? -2.66 18.859 -3.818 1 98.56 82 PHE B N 1
ATOM 1776 C CA . PHE B 1 82 ? -1.413 18.359 -3.258 1 98.56 82 PHE B CA 1
ATOM 1777 C C . PHE B 1 82 ? -0.706 17.438 -4.25 1 98.56 82 PHE B C 1
ATOM 1779 O O . PHE B 1 82 ? 0.442 17.047 -4.027 1 98.56 82 PHE B O 1
ATOM 1786 N N . ALA B 1 83 ? -1.419 17.047 -5.316 1 98.12 83 ALA B N 1
ATOM 1787 C CA . ALA B 1 83 ? -0.781 16.359 -6.441 1 98.12 83 ALA B CA 1
ATOM 1788 C C . ALA B 1 83 ? -0.239 17.359 -7.453 1 98.12 83 ALA B C 1
ATOM 1790 O O . ALA B 1 83 ? 0.269 16.984 -8.508 1 98.12 83 ALA B O 1
ATOM 1791 N N . ARG B 1 84 ? -0.384 18.703 -7.156 1 97.19 84 ARG B N 1
ATOM 1792 C CA . ARG B 1 84 ? 0.065 19.812 -7.992 1 97.19 84 ARG B CA 1
ATOM 1793 C C . ARG B 1 84 ? -0.634 19.781 -9.352 1 97.19 84 ARG B C 1
ATOM 1795 O O . ARG B 1 84 ? -0.027 20.109 -10.367 1 97.19 84 ARG B O 1
ATOM 1802 N N . GLN B 1 85 ? -1.805 19.344 -9.305 1 96.56 85 GLN B N 1
ATOM 1803 C CA . GLN B 1 85 ? -2.602 19.297 -10.531 1 96.56 85 GLN B CA 1
ATOM 1804 C C . GLN B 1 85 ? -3.564 20.469 -10.602 1 96.56 85 GLN B C 1
ATOM 1806 O O . GLN B 1 85 ? -4.039 20.828 -11.68 1 96.56 85 GLN B O 1
ATOM 1811 N N . LYS B 1 86 ? -3.969 20.984 -9.461 1 94.06 86 LYS B N 1
ATOM 1812 C CA . LYS B 1 86 ? -4.867 22.125 -9.305 1 94.06 86 LYS B CA 1
ATOM 1813 C C . LYS B 1 86 ? -4.504 22.953 -8.062 1 94.06 86 LYS B C 1
ATOM 1815 O O . LYS B 1 86 ? -4.055 22.391 -7.059 1 94.06 86 LYS B O 1
ATOM 1820 N N . GLU B 1 87 ? -4.66 24.219 -8.25 1 94.75 87 GLU B N 1
ATOM 1821 C CA . GLU B 1 87 ? -4.457 25.062 -7.074 1 94.75 87 GLU B CA 1
ATOM 1822 C C . GLU B 1 87 ? -5.773 25.328 -6.348 1 94.75 87 GLU B C 1
ATOM 1824 O O . GLU B 1 87 ? -6.773 25.672 -6.973 1 94.75 87 GLU B O 1
ATOM 1829 N N . LYS B 1 88 ? -5.711 24.969 -5.047 1 92.19 88 LYS B N 1
ATOM 1830 C CA . LYS B 1 88 ? -6.84 25.281 -4.176 1 92.19 88 LYS B CA 1
ATOM 1831 C C . LYS B 1 88 ? -6.457 26.312 -3.121 1 92.19 88 LYS B C 1
ATOM 1833 O O . LYS B 1 88 ? -5.508 26.109 -2.359 1 92.19 88 LYS B O 1
ATOM 1838 N N . GLU B 1 89 ? -7.152 27.453 -3.076 1 88.88 89 GLU B N 1
ATOM 1839 C CA . GLU B 1 89 ? -6.793 28.562 -2.191 1 88.88 89 GLU B CA 1
ATOM 1840 C C . GLU B 1 89 ? -7.305 28.328 -0.773 1 88.88 89 GLU B C 1
ATOM 1842 O O . GLU B 1 89 ? -6.629 28.656 0.202 1 88.88 89 GLU B O 1
ATOM 1847 N N . ASP B 1 90 ? -8.414 27.703 -0.619 1 90.75 90 ASP B N 1
ATOM 1848 C CA . ASP B 1 90 ? -9.023 27.547 0.696 1 90.75 90 ASP B CA 1
ATOM 1849 C C . ASP B 1 90 ? -8.867 26.125 1.207 1 90.75 90 ASP B C 1
ATOM 1851 O O . ASP B 1 90 ? -9.859 25.453 1.518 1 90.75 90 ASP B O 1
ATOM 1855 N N . LEU B 1 91 ? -7.527 25.797 1.328 1 91.94 91 LEU B N 1
ATOM 1856 C CA . LEU B 1 91 ? -7.281 24.484 1.892 1 91.94 91 LEU B CA 1
ATOM 1857 C C . LEU B 1 91 ? -7.633 24.453 3.375 1 91.94 91 LEU B C 1
ATOM 1859 O O . LEU B 1 91 ? -7.141 25.266 4.152 1 91.94 91 LEU B O 1
ATOM 1863 N N . ALA B 1 92 ? -8.578 23.594 3.779 1 94.62 92 ALA B N 1
ATOM 1864 C CA . ALA B 1 92 ? -8.914 23.406 5.188 1 94.62 92 ALA B CA 1
ATOM 1865 C C . ALA B 1 92 ? -7.965 22.422 5.855 1 94.62 92 ALA B C 1
ATOM 1867 O O . ALA B 1 92 ? -8.102 21.203 5.684 1 94.62 92 ALA B O 1
ATOM 1868 N N . LEU B 1 93 ? -6.969 22.938 6.484 1 97.56 93 LEU B N 1
ATOM 1869 C CA . LEU B 1 93 ? -6.043 22.141 7.293 1 97.56 93 LEU B CA 1
ATOM 1870 C C . LEU B 1 93 ? -6.301 22.359 8.781 1 97.56 93 LEU B C 1
ATOM 1872 O O . LEU B 1 93 ? -6.84 23.391 9.18 1 97.56 93 LEU B O 1
ATOM 1876 N N . THR B 1 94 ? -6.023 21.438 9.562 1 97.94 94 THR B N 1
ATOM 1877 C CA . THR B 1 94 ? -6.098 21.5 11.016 1 97.94 94 THR B CA 1
ATOM 1878 C C . THR B 1 94 ? -4.859 20.859 11.641 1 97.94 94 THR B C 1
ATOM 1880 O O . THR B 1 94 ? -3.992 20.344 10.93 1 97.94 94 THR B O 1
ATOM 1883 N N . THR B 1 95 ? -4.711 21.047 12.977 1 97.62 95 THR B N 1
ATOM 1884 C CA . THR B 1 95 ? -3.59 20.438 13.68 1 97.62 95 THR B CA 1
ATOM 1885 C C . THR B 1 95 ? -4.062 19.25 14.523 1 97.62 95 THR B C 1
ATOM 1887 O O . THR B 1 95 ? -5.043 19.375 15.266 1 97.62 95 THR B O 1
ATOM 1890 N N . PHE B 1 96 ? -3.467 18.172 14.312 1 97.94 96 PHE B N 1
ATOM 1891 C CA . PHE B 1 96 ? -3.701 16.984 15.125 1 97.94 96 PHE B CA 1
ATOM 1892 C C . PHE B 1 96 ? -2.393 16.453 15.695 1 97.94 96 PHE B C 1
ATOM 1894 O O . PHE B 1 96 ? -1.423 16.266 14.961 1 97.94 96 PHE B O 1
ATOM 1901 N N . ALA B 1 97 ? -2.346 16.312 17.062 1 97.31 97 ALA B N 1
ATOM 1902 C CA . ALA B 1 97 ? -1.153 15.836 17.75 1 97.31 97 ALA B CA 1
ATOM 1903 C C . ALA B 1 97 ? 0.085 16.625 17.328 1 97.31 97 ALA B C 1
ATOM 1905 O O . ALA B 1 97 ? 1.148 16.031 17.109 1 97.31 97 ALA B O 1
ATOM 1906 N N . GLY B 1 98 ? -0.046 17.859 17.016 1 96.38 98 GLY B N 1
ATOM 1907 C CA . GLY B 1 98 ? 1.057 18.781 16.766 1 96.38 98 GLY B CA 1
ATOM 1908 C C . GLY B 1 98 ? 1.478 18.828 15.312 1 96.38 98 GLY B C 1
ATOM 1909 O O . GLY B 1 98 ? 2.443 19.516 14.961 1 96.38 98 GLY B O 1
ATOM 1910 N N . VAL B 1 99 ? 0.818 18.141 14.438 1 97.69 99 VAL B N 1
ATOM 1911 C CA . VAL B 1 99 ? 1.179 18.078 13.023 1 97.69 99 VAL B CA 1
ATOM 1912 C C . VAL B 1 99 ? 0.005 18.547 12.172 1 97.69 99 VAL B C 1
ATOM 1914 O O . VAL B 1 99 ? -1.149 18.219 12.445 1 97.69 99 VAL B O 1
ATOM 1917 N N . PRO B 1 100 ? 0.256 19.344 11.133 1 98.44 100 PRO B N 1
ATOM 1918 C CA . PRO B 1 100 ? -0.832 19.75 10.242 1 98.44 100 PRO B CA 1
ATOM 1919 C C . PRO B 1 100 ? -1.445 18.578 9.484 1 98.44 100 PRO B C 1
ATOM 1921 O O . PRO B 1 100 ? -0.722 17.688 9.023 1 98.44 100 PRO B O 1
ATOM 1924 N N . THR B 1 101 ? -2.783 18.531 9.344 1 98.81 101 THR B N 1
ATOM 1925 C CA . THR B 1 101 ? -3.502 17.453 8.672 1 98.81 101 THR B CA 1
ATOM 1926 C C . THR B 1 101 ? -4.691 18.016 7.887 1 98.81 101 THR B C 1
ATOM 1928 O O . THR B 1 101 ? -5.062 19.172 8.055 1 98.81 101 THR B O 1
ATOM 1931 N N . VAL B 1 102 ? -5.238 17.297 6.988 1 98.69 102 VAL B N 1
ATOM 1932 C CA . VAL B 1 102 ? -6.402 17.703 6.211 1 98.69 102 VAL B CA 1
ATOM 1933 C C . VAL B 1 102 ? -7.652 17.656 7.082 1 98.69 102 VAL B C 1
ATOM 1935 O O . VAL B 1 102 ? -7.945 16.641 7.707 1 98.69 102 VAL B O 1
ATOM 1938 N N . ASP B 1 103 ? -8.359 18.719 7.121 1 98.31 103 ASP B N 1
ATOM 1939 C CA . ASP B 1 103 ? -9.625 18.75 7.852 1 98.31 103 ASP B CA 1
ATOM 1940 C C . ASP B 1 103 ? -10.664 17.875 7.176 1 98.31 103 ASP B C 1
ATOM 1942 O O . ASP B 1 103 ? -10.812 17.891 5.949 1 98.31 103 ASP B O 1
ATOM 1946 N N . GLY B 1 104 ? -11.305 17.062 7.98 1 98.06 104 GLY B N 1
ATOM 1947 C CA . GLY B 1 104 ? -12.391 16.25 7.449 1 98.06 104 GLY B CA 1
ATOM 1948 C C . GLY B 1 104 ? -11.93 14.914 6.898 1 98.06 104 GLY B C 1
ATOM 1949 O O . GLY B 1 104 ? -12.719 14.156 6.34 1 98.06 1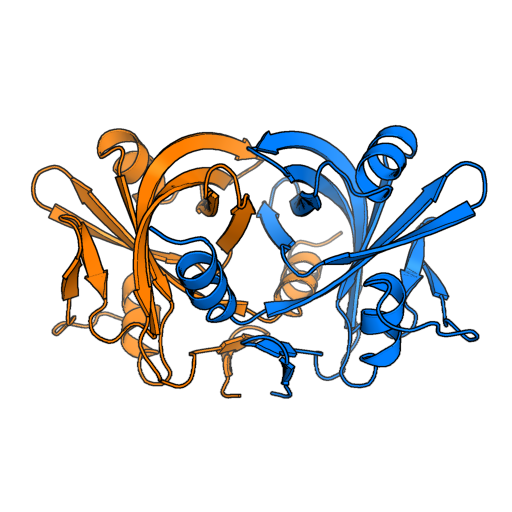04 GLY B O 1
ATOM 1950 N N . ALA B 1 105 ? -10.648 14.578 7.02 1 98.81 105 ALA B N 1
ATOM 1951 C CA . ALA B 1 105 ? -10.156 13.266 6.613 1 98.81 105 ALA B CA 1
ATOM 1952 C C . ALA B 1 105 ? -10.883 12.156 7.367 1 98.81 105 ALA B C 1
ATOM 1954 O O . ALA B 1 105 ? -11.281 12.336 8.523 1 98.81 105 ALA B O 1
ATOM 1955 N N . ILE B 1 106 ? -11.023 11.023 6.699 1 98.88 106 ILE B N 1
ATOM 1956 C CA . ILE B 1 106 ? -11.773 9.945 7.332 1 98.88 106 ILE B CA 1
ATOM 1957 C C . ILE B 1 106 ? -10.883 9.219 8.336 1 98.88 106 ILE B C 1
ATOM 1959 O O . ILE B 1 106 ? -11.383 8.5 9.211 1 98.88 106 ILE B O 1
ATOM 1963 N N . ALA B 1 107 ? -9.617 9.32 8.242 1 98.94 107 ALA B N 1
ATOM 1964 C CA . ALA B 1 107 ? -8.641 8.93 9.25 1 98.94 107 ALA B CA 1
ATOM 1965 C C . ALA B 1 107 ? -7.41 9.828 9.211 1 98.94 107 ALA B C 1
ATOM 1967 O O . ALA B 1 107 ? -6.984 10.258 8.133 1 98.94 107 ALA B O 1
ATOM 1968 N N . THR B 1 108 ? -6.855 10.133 10.328 1 98.88 108 THR B N 1
ATOM 1969 C CA . THR B 1 108 ? -5.617 10.883 10.492 1 98.88 108 THR B CA 1
ATOM 1970 C C . THR B 1 108 ? -4.617 10.109 11.344 1 98.88 108 THR B C 1
ATOM 1972 O O . THR B 1 108 ? -4.957 9.633 12.43 1 98.88 108 THR B O 1
ATOM 1975 N N . ILE B 1 109 ? -3.432 9.945 10.828 1 98.94 109 ILE B N 1
ATOM 1976 C CA . ILE B 1 109 ? -2.383 9.18 11.492 1 98.94 109 ILE B CA 1
ATOM 1977 C C . ILE B 1 109 ? -1.134 10.047 11.656 1 98.94 109 ILE B C 1
ATOM 1979 O O . ILE B 1 109 ? -0.576 10.531 10.664 1 98.94 109 ILE B O 1
ATOM 1983 N N . VAL B 1 110 ? -0.706 10.281 12.82 1 98.88 110 VAL B N 1
ATOM 1984 C CA . VAL B 1 110 ? 0.51 11.055 13.078 1 98.88 110 VAL B CA 1
ATOM 1985 C C . VAL B 1 110 ? 1.637 10.109 13.492 1 98.88 110 VAL B C 1
ATOM 1987 O O . VAL B 1 110 ? 1.445 9.234 14.344 1 98.88 110 VAL B O 1
ATOM 1990 N N . CYS B 1 111 ? 2.748 10.367 12.898 1 98.56 111 CYS B N 1
ATOM 1991 C CA . CYS B 1 111 ? 3.863 9.438 13.062 1 98.56 111 CYS B CA 1
ATOM 1992 C C . CYS B 1 111 ? 5.16 10.195 13.328 1 98.56 111 CYS B C 1
ATOM 1994 O O . CYS B 1 111 ? 5.336 11.32 12.867 1 98.56 111 CYS B O 1
ATOM 1996 N N . ASP B 1 112 ? 6.066 9.477 14.047 1 98.81 112 ASP B N 1
ATOM 1997 C CA . ASP B 1 112 ? 7.488 9.797 13.992 1 98.81 112 ASP B CA 1
ATOM 1998 C C . ASP B 1 112 ? 8.195 8.984 12.906 1 98.81 112 ASP B C 1
ATOM 2000 O O . ASP B 1 112 ? 7.902 7.801 12.727 1 98.81 112 ASP B O 1
ATOM 2004 N N . LEU B 1 113 ? 9.125 9.617 12.195 1 98.81 113 LEU B N 1
ATOM 2005 C CA . LEU B 1 113 ? 9.922 8.859 11.242 1 98.81 113 LEU B CA 1
ATOM 2006 C C . LEU B 1 113 ? 10.68 7.734 11.945 1 98.81 113 LEU B C 1
ATOM 2008 O O . LEU B 1 113 ? 11.43 7.98 12.891 1 98.81 113 LEU B O 1
ATOM 2012 N N . HIS B 1 114 ? 10.453 6.574 11.523 1 98.88 114 HIS B N 1
ATOM 2013 C CA . HIS B 1 114 ? 11 5.383 12.164 1 98.88 114 HIS B CA 1
ATOM 2014 C C . HIS B 1 114 ? 12.164 4.812 11.367 1 98.88 114 HIS B C 1
ATOM 2016 O O . HIS B 1 114 ? 13.18 4.406 11.945 1 98.88 114 HIS B O 1
ATOM 2022 N N . ASP B 1 115 ? 12.047 4.758 10.062 1 98.81 115 ASP B N 1
ATOM 2023 C CA . ASP B 1 115 ? 13.039 4.18 9.156 1 98.81 115 ASP B CA 1
ATOM 2024 C C . ASP B 1 115 ? 12.844 4.684 7.73 1 98.81 115 ASP B C 1
ATOM 2026 O O . ASP B 1 115 ? 11.766 5.168 7.383 1 98.81 115 ASP B O 1
ATOM 2030 N N . THR B 1 116 ? 13.883 4.645 6.965 1 98.75 116 THR B N 1
ATOM 2031 C CA . THR B 1 116 ? 13.82 4.922 5.535 1 98.75 116 THR B CA 1
ATOM 2032 C C . THR B 1 116 ? 14.539 3.83 4.742 1 98.75 116 THR B C 1
ATOM 2034 O O . THR B 1 116 ? 15.484 3.213 5.234 1 98.75 116 THR B O 1
ATOM 2037 N N . SER B 1 117 ? 14.055 3.559 3.545 1 98.75 117 SER B N 1
ATOM 2038 C CA . SER B 1 117 ? 14.688 2.594 2.648 1 98.75 117 SER B CA 1
ATOM 2039 C C . SER B 1 117 ? 14.648 3.074 1.202 1 98.75 117 SER B C 1
ATOM 2041 O O . SER B 1 117 ? 13.57 3.225 0.622 1 98.75 117 SER B O 1
ATOM 2043 N N . LEU B 1 118 ? 15.836 3.287 0.639 1 98.75 118 LEU B N 1
ATOM 2044 C CA . LEU B 1 118 ? 15.914 3.645 -0.774 1 98.75 118 LEU B CA 1
ATOM 2045 C C . LEU B 1 118 ? 15.609 2.439 -1.657 1 98.75 118 LEU B C 1
ATOM 2047 O O . LEU B 1 118 ? 16.25 1.394 -1.531 1 98.75 118 LEU B O 1
ATOM 2051 N N . GLN B 1 119 ? 14.602 2.535 -2.562 1 98.88 119 GLN B N 1
ATOM 2052 C CA . GLN B 1 119 ? 14.195 1.486 -3.492 1 98.88 119 GLN B CA 1
ATOM 2053 C C . GLN B 1 119 ? 13.961 2.051 -4.891 1 98.88 119 GLN B C 1
ATOM 2055 O O . GLN B 1 119 ? 12.883 2.574 -5.18 1 98.88 119 GLN B O 1
ATOM 2060 N N . GLY B 1 120 ? 14.977 1.898 -5.789 1 98.81 120 GLY B N 1
ATOM 2061 C CA . GLY B 1 120 ? 14.875 2.453 -7.129 1 98.81 120 GLY B CA 1
ATOM 2062 C C . GLY B 1 120 ? 14.727 3.963 -7.141 1 98.81 120 GLY B C 1
ATOM 2063 O O . GLY B 1 120 ? 15.539 4.676 -6.543 1 98.81 120 GLY B O 1
ATOM 2064 N N . ASP B 1 121 ? 13.664 4.43 -7.75 1 98.88 121 ASP B N 1
ATOM 2065 C CA . ASP B 1 121 ? 13.461 5.863 -7.91 1 98.88 121 ASP B CA 1
ATOM 2066 C C . ASP B 1 121 ? 12.555 6.418 -6.816 1 98.88 121 ASP B C 1
ATOM 2068 O O . ASP B 1 121 ? 12.086 7.559 -6.902 1 98.88 121 ASP B O 1
ATOM 2072 N N . HIS B 1 122 ? 12.289 5.664 -5.77 1 98.88 122 HIS B N 1
ATOM 2073 C CA . HIS B 1 122 ? 11.516 6.094 -4.613 1 98.88 122 HIS B CA 1
ATOM 2074 C C . HIS B 1 122 ? 12.234 5.75 -3.312 1 98.88 122 HIS B C 1
ATOM 2076 O O . HIS B 1 122 ? 13.156 4.926 -3.305 1 98.88 122 HIS B O 1
ATOM 2082 N N . THR B 1 123 ? 11.828 6.387 -2.273 1 98.94 123 THR B N 1
ATOM 2083 C CA . THR B 1 123 ? 12.211 6.07 -0.903 1 98.94 123 THR B CA 1
ATOM 2084 C C . THR B 1 123 ? 10.992 5.684 -0.073 1 98.94 123 THR B C 1
ATOM 2086 O O . THR B 1 123 ? 9.961 6.359 -0.125 1 98.94 123 THR B O 1
ATOM 2089 N N . LEU B 1 124 ? 11.133 4.539 0.595 1 98.94 124 LEU B N 1
ATOM 2090 C CA . LEU B 1 124 ? 10.125 4.117 1.562 1 98.94 124 LEU B CA 1
ATOM 2091 C C . LEU B 1 124 ? 10.328 4.824 2.898 1 98.94 124 LEU B C 1
ATOM 2093 O O . LEU B 1 124 ? 11.422 4.785 3.467 1 98.94 124 LEU B O 1
ATOM 2097 N N . PHE B 1 125 ? 9.305 5.531 3.387 1 98.94 125 PHE B N 1
ATOM 2098 C CA . PHE B 1 125 ? 9.305 6.133 4.715 1 98.94 125 PHE B CA 1
ATOM 2099 C C . PHE B 1 125 ? 8.422 5.336 5.668 1 98.94 125 PHE B C 1
ATOM 2101 O O . PHE B 1 125 ? 7.211 5.234 5.465 1 98.94 125 PHE B O 1
ATOM 2108 N N . ILE B 1 126 ? 9.031 4.754 6.656 1 98.94 126 ILE B N 1
ATOM 2109 C CA . ILE B 1 126 ? 8.312 4.016 7.691 1 98.94 126 ILE B CA 1
ATOM 2110 C C . ILE B 1 126 ? 8.086 4.918 8.906 1 98.94 126 ILE B C 1
ATOM 2112 O O . ILE B 1 126 ? 9.039 5.484 9.445 1 98.94 126 ILE B O 1
ATOM 2116 N N . GLY B 1 127 ? 6.855 5.074 9.25 1 98.94 127 GLY B N 1
ATOM 2117 C CA . GLY B 1 127 ? 6.5 5.891 10.398 1 98.94 127 GLY B CA 1
ATOM 2118 C C . GLY B 1 127 ? 5.996 5.074 11.57 1 98.94 127 GLY B C 1
ATOM 2119 O O . GLY B 1 127 ? 5.219 4.137 11.398 1 98.94 127 GLY B O 1
ATOM 2120 N N . ARG B 1 128 ? 6.449 5.438 12.742 1 98.88 128 ARG B N 1
ATOM 2121 C CA . ARG B 1 128 ? 5.879 4.902 13.977 1 98.88 128 ARG B CA 1
ATOM 2122 C C . ARG B 1 128 ? 4.703 5.754 14.445 1 98.88 128 ARG B C 1
ATOM 2124 O O . ARG B 1 128 ? 4.859 6.945 14.719 1 98.88 128 ARG B O 1
ATOM 2131 N N . VAL B 1 129 ? 3.572 5.133 14.602 1 98.94 129 VAL B N 1
ATOM 2132 C CA . VAL B 1 129 ? 2.326 5.852 14.844 1 98.94 129 VAL B CA 1
ATOM 2133 C C . VAL B 1 129 ? 2.283 6.352 16.281 1 98.94 129 VAL B C 1
ATOM 2135 O O . VAL B 1 129 ? 2.529 5.586 17.219 1 98.94 129 VAL B O 1
ATOM 2138 N N . LYS B 1 130 ? 1.909 7.609 16.375 1 98.19 130 LYS B N 1
ATOM 2139 C CA . LYS B 1 130 ? 1.828 8.25 17.672 1 98.19 130 LYS B CA 1
ATOM 2140 C C . LYS B 1 130 ? 0.376 8.477 18.094 1 98.19 130 LYS B C 1
ATOM 2142 O O . LYS B 1 130 ? 0.044 8.422 19.266 1 98.19 130 LYS B O 1
ATOM 2147 N N . ASP B 1 131 ? -0.365 8.773 17.125 1 98.56 131 ASP B N 1
ATOM 2148 C CA . ASP B 1 131 ? -1.76 9.109 17.391 1 98.56 131 ASP B CA 1
ATOM 2149 C C . ASP B 1 131 ? -2.621 8.891 16.141 1 98.56 131 ASP B C 1
ATOM 2151 O O . ASP B 1 131 ? -2.123 8.938 15.016 1 98.56 131 ASP B O 1
ATOM 2155 N N . VAL B 1 132 ? -3.896 8.617 16.453 1 98.75 132 VAL B N 1
ATOM 2156 C CA . VAL B 1 132 ? -4.828 8.312 15.367 1 98.75 132 VAL B CA 1
ATOM 2157 C C . VAL B 1 132 ? -6.191 8.922 15.672 1 98.75 132 VAL B C 1
ATOM 2159 O O . VAL B 1 132 ? -6.629 8.93 16.828 1 98.75 132 VAL B O 1
ATOM 2162 N N . ALA B 1 133 ? -6.801 9.461 14.648 1 98.38 133 ALA B N 1
ATOM 2163 C CA . ALA B 1 133 ? -8.203 9.875 14.719 1 98.38 133 ALA B CA 1
ATOM 2164 C C . ALA B 1 133 ? -9 9.297 13.555 1 98.38 133 ALA B C 1
ATOM 2166 O O . ALA B 1 133 ? -8.484 9.148 12.445 1 98.38 133 ALA B O 1
ATOM 2167 N N . VAL B 1 134 ? -10.266 8.93 13.828 1 98.5 134 VAL B N 1
ATOM 2168 C CA . VAL B 1 134 ? -11.125 8.359 12.797 1 98.5 134 VAL B CA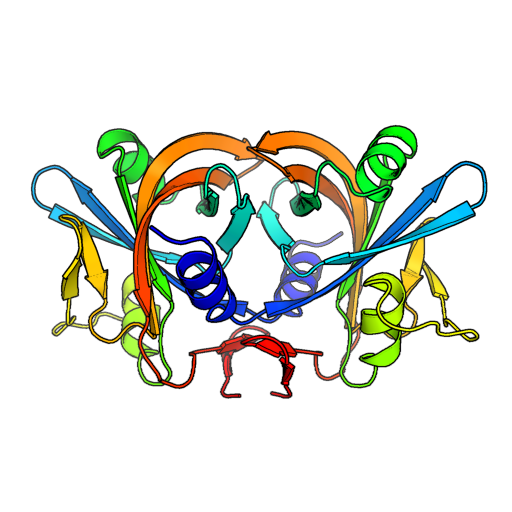 1
ATOM 2169 C C . VAL B 1 134 ? -12.484 9.07 12.805 1 98.5 134 VAL B C 1
ATOM 2171 O O . VAL B 1 134 ? -13 9.422 13.867 1 98.5 134 VAL B O 1
ATOM 2174 N N . THR B 1 135 ? -12.961 9.352 11.648 1 97.12 135 THR B N 1
ATOM 2175 C CA . THR B 1 135 ? -14.32 9.852 11.461 1 97.12 135 THR B CA 1
ATOM 2176 C C . THR B 1 135 ? -15.125 8.906 10.57 1 97.12 135 THR B C 1
ATOM 2178 O O . THR B 1 135 ? -14.594 7.914 10.07 1 97.12 135 THR B O 1
ATOM 2181 N N . ASP B 1 136 ? -16.484 9.172 10.469 1 94.94 136 ASP B N 1
ATOM 2182 C CA . ASP B 1 136 ? -17.359 8.281 9.688 1 94.94 136 ASP B CA 1
ATOM 2183 C C . ASP B 1 136 ? -17.859 8.977 8.422 1 94.94 136 ASP B C 1
ATOM 2185 O O . ASP B 1 136 ? -18.859 9.68 8.453 1 94.94 136 ASP B O 1
ATOM 2189 N N . GLN B 1 137 ? -17.156 8.945 7.387 1 97.31 137 GLN B N 1
ATOM 2190 C CA . GLN B 1 137 ? -17.5 9.398 6.043 1 97.31 137 GLN B CA 1
ATOM 2191 C C . GLN B 1 137 ? -17.062 8.391 4.988 1 97.31 137 GLN B C 1
ATOM 2193 O O . GLN B 1 137 ? -16.266 7.496 5.277 1 97.31 137 GLN B O 1
ATOM 2198 N N . SER B 1 138 ? -17.656 8.523 3.834 1 98.56 138 SER B N 1
ATOM 2199 C CA . SER B 1 138 ? -17.266 7.645 2.74 1 98.56 138 SER B CA 1
ATOM 2200 C C . SER B 1 138 ? -15.875 7.977 2.23 1 98.56 138 SER B C 1
ATOM 2202 O O . SER B 1 138 ? -15.492 9.148 2.162 1 98.56 138 SER B O 1
ATOM 2204 N N . PRO B 1 139 ? -15.133 6.996 1.874 1 98.88 139 PRO B N 1
ATOM 2205 C CA . PRO B 1 139 ? -13.758 7.242 1.428 1 98.88 139 PRO B CA 1
ATOM 2206 C C . PRO B 1 139 ? -13.688 7.773 -0.002 1 98.88 139 PRO B C 1
ATOM 2208 O O . PRO B 1 139 ? -14.562 7.477 -0.819 1 98.88 139 PRO B O 1
ATOM 2211 N N . LEU B 1 140 ? -12.703 8.594 -0.297 1 98.94 140 LEU B N 1
ATOM 2212 C CA . LEU B 1 140 ? -12.281 8.859 -1.668 1 98.94 140 LEU B CA 1
ATOM 2213 C C . LEU B 1 140 ? -11.461 7.699 -2.223 1 98.94 140 LEU B C 1
ATOM 2215 O O . LEU B 1 140 ? -10.484 7.277 -1.607 1 98.94 140 LEU B O 1
ATOM 2219 N N . VAL B 1 141 ? -11.883 7.168 -3.375 1 98.94 141 VAL B N 1
ATOM 2220 C CA . VAL B 1 141 ? -11.266 5.98 -3.961 1 98.94 141 VAL B CA 1
ATOM 2221 C C . VAL B 1 141 ? -10.656 6.328 -5.316 1 98.94 141 VAL B C 1
ATOM 2223 O O . VAL B 1 141 ? -11.156 7.207 -6.023 1 98.94 141 VAL B O 1
ATOM 2226 N N . TYR B 1 142 ? -9.578 5.719 -5.648 1 98.94 142 TYR B N 1
ATOM 2227 C CA . TYR B 1 142 ? -8.867 5.945 -6.902 1 98.94 142 TYR B CA 1
ATOM 2228 C C . TYR B 1 142 ? -8.609 4.633 -7.633 1 98.94 142 TYR B C 1
ATOM 2230 O O . TYR B 1 142 ? -8.148 3.66 -7.035 1 98.94 142 TYR B O 1
ATOM 2238 N N . TYR B 1 143 ? -8.914 4.566 -8.922 1 98.88 143 TYR B N 1
ATOM 2239 C CA . TYR B 1 143 ? -8.805 3.359 -9.734 1 98.88 143 TYR B CA 1
ATOM 2240 C C . TYR B 1 143 ? -8.602 3.711 -11.203 1 98.88 143 TYR B C 1
ATOM 2242 O O . TYR B 1 143 ? -9.352 4.504 -11.773 1 98.88 143 TYR B O 1
ATOM 2250 N N . GLN B 1 144 ? -7.547 3.229 -11.766 1 98.38 144 GLN B N 1
ATOM 2251 C CA . GLN B 1 144 ? -7.215 3.416 -13.172 1 98.38 144 GLN B CA 1
ATOM 2252 C C . GLN B 1 144 ? -7.254 4.891 -13.555 1 98.38 144 GLN B C 1
ATOM 2254 O O . GLN B 1 144 ? -7.875 5.262 -14.555 1 98.38 144 GLN B O 1
ATOM 2259 N N . GLY B 1 145 ? -6.746 5.719 -12.734 1 97.94 145 GLY B N 1
ATOM 2260 C CA . GLY B 1 145 ? -6.508 7.113 -13.078 1 97.94 145 GLY B CA 1
ATOM 2261 C C . GLY B 1 145 ? -7.707 8 -12.805 1 97.94 145 GLY B C 1
ATOM 2262 O O . GLY B 1 145 ? -7.758 9.141 -13.273 1 97.94 145 GLY B O 1
ATOM 2263 N N . SER B 1 146 ? -8.656 7.461 -12.062 1 98.44 146 SER B N 1
ATOM 2264 C CA . SER B 1 146 ? -9.844 8.273 -11.82 1 98.44 146 SER B CA 1
ATOM 2265 C C . SER B 1 146 ? -10.367 8.062 -10.398 1 98.44 146 SER B C 1
ATOM 2267 O O . SER B 1 146 ? -10.156 7.004 -9.805 1 98.44 146 SER B O 1
ATOM 2269 N N . TYR B 1 147 ? -11.086 9.109 -9.906 1 98.81 147 TYR B N 1
ATOM 2270 C CA . TYR B 1 147 ? -11.742 9 -8.609 1 98.81 147 TYR B CA 1
ATOM 2271 C C . TYR B 1 147 ? -13 8.148 -8.703 1 98.81 147 TYR B C 1
ATOM 2273 O O . TYR B 1 147 ? -13.742 8.234 -9.688 1 98.81 147 TYR B O 1
ATOM 2281 N N . LYS B 1 148 ? -13.211 7.344 -7.699 1 98.75 148 LYS B N 1
ATOM 2282 C CA . LYS B 1 148 ? -14.375 6.465 -7.629 1 98.75 148 LYS B CA 1
ATOM 2283 C C . LYS B 1 148 ? -15.086 6.598 -6.285 1 98.75 148 LYS B C 1
ATOM 2285 O O . LYS B 1 148 ? -14.578 7.258 -5.375 1 98.75 148 LYS B O 1
ATOM 2290 N N . LYS B 1 149 ? -16.281 6.086 -6.215 1 97.94 149 LYS B N 1
ATOM 2291 C CA . LYS B 1 149 ? -17.047 5.969 -4.984 1 97.94 149 LYS B CA 1
ATOM 2292 C C . LYS B 1 149 ? -17.391 4.512 -4.688 1 97.94 149 LYS B C 1
ATOM 2294 O O . LYS B 1 149 ? -17.547 3.705 -5.609 1 97.94 149 LYS B O 1
ATOM 2299 N N . ILE B 1 150 ? -17.391 4.164 -3.473 1 97.06 150 ILE B N 1
ATOM 2300 C CA . ILE B 1 150 ? -17.875 2.848 -3.074 1 97.06 150 ILE B CA 1
ATOM 2301 C C . ILE B 1 150 ? -19.094 3.006 -2.16 1 97.06 150 ILE B C 1
ATOM 2303 O O . ILE B 1 150 ? -19.25 4.035 -1.498 1 97.06 150 ILE B O 1
#

Secondary structure (DSSP, 8-state):
--HHHHHHHHHTS-EE-EEEEEEETTEEEEEEE--EEEEETTTTEEEEEEETTSHHHHHHHHH-EEEEEEPBTT-HHHHHHHTTSS--S---EEEETTEEEETT-SEEEEEEEEEEEEETTEEEEEEEEEEEEE---PBPEEETTEEE--/--HHHHHHHHHTS-EE-EEEEEEETTEEEEEEE--EEEEETTTTEEEEEEETTSHHHHHHHHH-EEEEEEPBTT-HHHHHHHTTSS--S---EEEETTEEEETT-SEEEEEEEEEEEEETTEEEEEEEEEEEEE---PBPEEETTEEE--

Solvent-accessible surface area (backbone atoms only — not comparable to full-atom values): 15551 Å² total; per-residue (Å²): 132,58,71,65,60,53,52,53,38,55,30,60,48,32,24,24,39,29,36,40,20,28,56,48,95,90,35,82,45,65,33,43,44,54,39,53,37,70,56,22,79,55,62,42,29,34,37,40,55,37,49,66,83,42,70,62,51,62,47,40,70,70,45,42,33,39,23,40,18,32,34,19,56,88,38,62,63,59,44,32,27,38,58,72,73,40,91,62,87,83,71,58,64,40,75,50,99,87,35,49,40,55,57,78,29,29,18,38,40,32,26,37,61,66,48,75,45,85,43,69,47,12,32,38,41,30,25,35,60,70,47,76,46,70,52,94,63,57,48,26,30,38,44,68,90,38,80,46,63,109,131,59,71,66,59,54,53,54,37,56,30,62,48,32,23,24,39,30,36,41,20,29,55,49,95,90,37,82,45,65,33,43,45,55,41,54,37,70,55,20,78,56,60,44,30,33,37,40,56,38,49,65,83,42,70,63,51,60,46,40,69,71,45,43,32,40,25,40,17,31,34,19,58,88,37,62,63,60,45,33,27,37,59,72,74,40,90,62,88,82,71,59,64,40,75,51,98,88,34,49,39,55,58,78,31,28,16,39,40,31,24,37,63,67,48,75,44,84,44,68,47,13,31,39,40,30,25,36,61,71,46,76,47,72,51,94,62,57,47,26,29,37,45,68,90,38,81,48,60,110

InterPro domains:
  IPR002563 Flavin reductase like domain [PF01613] (10-149)
  IPR002563 Flavin reductase like domain [SM00903] (10-149)
  IPR012349 FMN-binding split barrel [G3DSA:2.30.110.10] (1-150)
  IPR050268 NADH-dependent flavin reductase [PTHR30466] (3-149)

Foldseek 3Di:
DDPVVVVQVVLQDKFFKKKKWFDDPRDIAIAIFGQKDFDDVVQTKIKTKFFPPDPVVVRCVRRQKMKIFGAFPVCVQVNCCRNVNDPDDDFDWDDDPRGIGGPPGQKMWIFGFDDWDDDPRIIMTMTGTDDMDGDDGWTFMGHSHDTDGD/DDPVVVVQVVLQDKFFKKKKWFDDPRDIAIAIFGQKDFDDVVQGKIKTKFFPPDPVVVRCVRRQKMKIFGAFPVCVQVNCCRNVNDPDDDFAWDDDPRGIGGPPGQKMWIFGFDDWDDDPRIIMTMTGTDDMDGDDGWTFMGHSHDTDGD

Sequence (300 aa):
MDDRLFKTAMSKFTTGVTVVTTEWENEVHGMTANAFMSVSLDPKLILVSIDNKARMKAVIEQSGSFAISILAEGHEDVSMHFARQKEKEDLALTTFAGVPTVDGAIATIVCDLHDTSLQGDHTLFIGRVKDVAVTDQSPLVYYQGSYKKIMDDRLFKTAMSKFTTGVTVVTTEWENEVHGMTANAFMSVSLDPKLILVSIDNKARMKAVIEQSGSFAISILAEGHEDVSMHFARQKEKEDLALTTFAGVPTVDGAIATIVCDLHDTSLQGDHTLFIGRVKDVAVTDQSPLVYYQGSYKKI

Radius of gyration: 18.3 Å; Cα contacts (8 Å, |Δi|>4): 775; chains: 2; bounding box: 34×57×43 Å

pLDDT: mean 98.0, std 2.17, range [79.81, 99.0]

Nearest PDB structures (foldseek):
  2ed4-assembly1_B  TM=9.325E-01  e=1.726E-17  Thermus thermophilus HB8
  4l82-assembly2_D  TM=9.551E-01  e=1.191E-16  Rickettsia felis URRWXCal2
  4f07-assembly1_A  TM=9.411E-01  e=4.476E-16  Pseudomonas sp. Y2
  4xj2-assembly1_A  TM=8.826E-01  e=1.507E-15  Paracoccus denitrificans PD1222
  5zc2-assembly1_A  TM=9.193E-01  e=1.161E-14  Acinetobacter baumannii

Organism: NCBI:txid1246626